Protein AF-A0AAW0FQT3-F1 (afdb_monomer_lite)

Foldseek 3Di:
DDDDPPVPPDDDDDDDDDDDDDDDPPDDPDDPPVRVVVVVCVVPVPDQLSQWDDDQWFKIKRDDPDDPLVLQQDVVPGHAADEFEDDLTQWHFPDPDRDHPALVRIDGHDDDPDDHCNLVVLLVCVVVRHAYEYEYEAQAATDHRVPCPPRRNNRVSSNVVVVLVVSVVVHPDRRDHIYMYTYHQDDDDDPPCPDRHDDPVSNVVSHDDDPPDPPPDPPPPPDD

Secondary structure (DSSP, 8-state):
----GGGG--S----------------PPPPPHHHHHHHHHHHS--SGGG-EEEETTTEEEE--SS--GGGGEETTTEEEEEEE-SBTTTEE-SSSSSS-SSTT--EE--STTSPP-HHHHHHHHHHTTEEEEEEEEETT----SS-TT-HHHHHHHHHHHHHHHHHHHH-SS---EEEEEEEPPPPSS--S--TTPPPHHHHHHHSPPP-S------------

InterPro domains:
  IPR013954 Polynucleotide kinase 3 phosphatase [PF08645] (80-211)
  IPR023214 HAD superfamily [G3DSA:3.40.50.1000] (60-218)
  IPR036412 HAD-like superfamily [SSF56784] (65-142)

Organism: NCBI:txid2478898

Sequence (224 aa):
MPRSIISLVKEGSRSLGSKVSKPGTKVSPSLDGKTVERINNQVKTENFKFRWRVHGTHIITNVPQVLDLSKYVDERMGIKIAAFDLDDTLVRTKSPMKFARDSNDWKWWSQSDAESKVPETLIRLNKEKYIIVIFTNQGAVVANNDEPKSKSYAKLCGRVENIIASLNGESEEKFEVLVFASPKRPGGKRKKPMGNVSSEEDHDFSRKPNVVAATKRPLEKINK

pLDDT: mean 76.92, std 21.44, range [34.12, 98.0]

Radius of gyration: 30.92 Å; chains: 1; bounding box: 103×94×64 Å

Structure (mmCIF, N/CA/C/O backbone):
data_AF-A0AAW0FQT3-F1
#
_entry.id   AF-A0AAW0FQT3-F1
#
loop_
_atom_site.group_PDB
_atom_site.id
_atom_site.type_symbol
_atom_site.label_atom_id
_atom_site.label_alt_id
_atom_site.label_comp_id
_atom_site.label_asym_id
_atom_site.label_entity_id
_atom_site.label_seq_id
_atom_site.pdbx_PDB_ins_code
_atom_site.Cartn_x
_atom_site.Cartn_y
_atom_site.Cartn_z
_atom_site.occupancy
_atom_site.B_iso_or_equiv
_atom_site.auth_seq_id
_atom_site.auth_comp_id
_atom_site.auth_asym_id
_atom_site.auth_atom_id
_atom_site.pdbx_PDB_model_num
ATOM 1 N N . MET A 1 1 ? 44.199 -73.530 36.305 1.00 43.88 1 MET A N 1
ATOM 2 C CA . MET A 1 1 ? 45.350 -73.957 35.473 1.00 43.88 1 MET A CA 1
ATOM 3 C C . MET A 1 1 ? 44.806 -74.236 34.076 1.00 43.88 1 MET A C 1
ATOM 5 O O . MET A 1 1 ? 43.812 -74.949 34.057 1.00 43.88 1 MET A O 1
ATOM 9 N N . PRO A 1 2 ? 45.341 -73.695 32.957 1.00 39.97 2 PRO A N 1
ATOM 10 C CA . PRO A 1 2 ? 46.743 -73.332 32.718 1.00 39.97 2 PRO A CA 1
ATOM 11 C C . PRO A 1 2 ? 47.017 -71.927 32.110 1.00 39.97 2 PRO A C 1
ATOM 13 O O . PRO A 1 2 ? 46.219 -71.370 31.372 1.00 39.97 2 PRO A O 1
ATOM 16 N N . ARG A 1 3 ? 48.211 -71.430 32.476 1.00 35.72 3 ARG A N 1
ATOM 17 C CA . ARG A 1 3 ? 49.221 -70.560 31.818 1.00 35.72 3 ARG A CA 1
ATOM 18 C C . ARG A 1 3 ? 48.796 -69.350 30.955 1.00 35.72 3 ARG A C 1
ATOM 20 O O . ARG A 1 3 ? 48.096 -69.469 29.961 1.00 35.72 3 ARG A O 1
ATOM 27 N N . SER A 1 4 ? 49.328 -68.185 31.350 1.00 39.75 4 SER A N 1
ATOM 28 C CA . SER A 1 4 ? 49.074 -66.853 30.795 1.00 39.75 4 SER A CA 1
ATOM 29 C C . SER A 1 4 ? 49.916 -66.515 29.557 1.00 39.75 4 SER A C 1
ATOM 31 O O . SER A 1 4 ? 50.991 -67.065 29.328 1.00 39.75 4 SER A O 1
ATOM 33 N N . ILE A 1 5 ? 49.425 -65.519 28.815 1.00 42.31 5 ILE A N 1
ATOM 34 C CA . ILE A 1 5 ? 49.912 -64.951 27.540 1.00 42.31 5 ILE A CA 1
ATOM 35 C C . ILE A 1 5 ? 51.310 -64.284 27.640 1.00 42.31 5 ILE A C 1
ATOM 37 O O . ILE A 1 5 ? 51.837 -63.752 26.667 1.00 42.31 5 ILE A O 1
ATOM 41 N N . ILE A 1 6 ? 51.972 -64.348 28.799 1.00 43.25 6 ILE A N 1
ATOM 42 C CA . ILE A 1 6 ? 53.287 -63.725 29.034 1.00 43.25 6 ILE A CA 1
ATOM 43 C C . ILE A 1 6 ? 54.433 -64.469 28.309 1.00 43.25 6 ILE A C 1
ATOM 45 O O . ILE A 1 6 ? 55.538 -63.944 28.2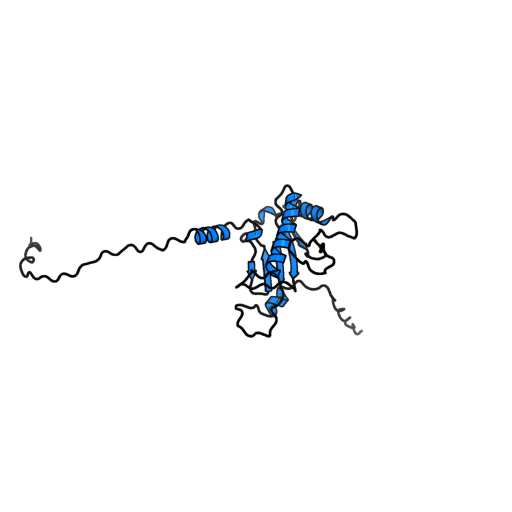03 1.00 43.25 6 ILE A O 1
ATOM 49 N N . SER A 1 7 ? 54.191 -65.643 27.714 1.00 42.84 7 SER A N 1
ATOM 50 C CA . SER A 1 7 ? 55.220 -66.404 26.986 1.00 42.84 7 SER A CA 1
ATOM 51 C C . SER A 1 7 ? 55.357 -66.083 25.488 1.00 42.84 7 SER A C 1
ATOM 53 O O . SER A 1 7 ? 56.019 -66.836 24.784 1.00 42.84 7 SER A O 1
ATOM 55 N N . LEU A 1 8 ? 54.764 -64.996 24.981 1.00 38.84 8 LEU A N 1
ATOM 56 C CA . LEU A 1 8 ? 54.840 -64.618 23.554 1.00 38.84 8 LEU A CA 1
ATOM 57 C C . LEU A 1 8 ? 55.520 -63.260 23.281 1.00 38.84 8 LEU A C 1
ATOM 59 O O . LEU A 1 8 ? 55.543 -62.812 22.142 1.00 38.84 8 LEU A O 1
ATOM 63 N N . VAL A 1 9 ? 56.110 -62.607 24.295 1.00 43.50 9 VAL A N 1
ATOM 64 C CA . VAL A 1 9 ? 56.698 -61.247 24.175 1.00 43.50 9 VAL A CA 1
ATOM 65 C C . VAL A 1 9 ? 58.236 -61.244 24.225 1.00 43.50 9 VAL A C 1
ATOM 67 O O . VAL A 1 9 ? 58.866 -60.300 24.691 1.00 43.50 9 VAL A O 1
ATOM 70 N N . LYS A 1 10 ? 58.897 -62.285 23.720 1.00 44.06 10 LYS A N 1
ATOM 71 C CA . LYS A 1 10 ? 60.350 -62.238 23.498 1.00 44.06 10 LYS A CA 1
ATOM 72 C C . LYS A 1 10 ? 60.714 -62.927 22.198 1.00 44.06 10 LYS A C 1
ATOM 74 O O . LYS A 1 10 ? 61.097 -64.082 22.212 1.00 44.06 10 LYS A O 1
ATOM 79 N N . GLU A 1 11 ? 60.609 -62.183 21.104 1.00 37.62 11 GLU A N 1
ATOM 80 C CA . GLU A 1 11 ? 61.547 -62.238 19.981 1.00 37.62 11 GLU A CA 1
ATOM 81 C C . GLU A 1 11 ? 61.206 -61.135 18.973 1.00 37.62 11 GLU A C 1
ATOM 83 O O . GLU A 1 11 ? 60.049 -60.922 18.627 1.00 37.62 11 GLU A O 1
ATOM 88 N N . GLY A 1 12 ? 62.231 -60.423 18.506 1.00 34.12 12 GLY A N 1
ATOM 89 C CA . GLY A 1 12 ? 62.148 -59.661 17.261 1.00 34.12 12 GLY A CA 1
ATOM 90 C C . GLY A 1 12 ? 61.882 -58.168 17.399 1.00 34.12 12 GLY A C 1
ATOM 91 O O . GLY A 1 12 ? 60.858 -57.652 16.965 1.00 34.12 12 GLY A O 1
ATOM 92 N N . SER A 1 13 ? 62.872 -57.442 17.909 1.00 40.25 13 SER A N 1
ATOM 93 C CA . SER A 1 13 ? 63.117 -56.061 17.506 1.00 40.25 13 SER A CA 1
ATOM 94 C C . SER A 1 13 ? 63.112 -55.923 15.977 1.00 40.25 13 SER A C 1
ATOM 96 O O . SER A 1 13 ? 63.803 -56.673 15.289 1.00 40.25 13 SER A O 1
ATOM 98 N N . ARG A 1 14 ? 62.394 -54.922 15.452 1.00 35.62 14 ARG A N 1
ATOM 99 C CA . ARG A 1 14 ? 62.878 -54.014 14.394 1.00 35.62 14 ARG A CA 1
ATOM 100 C C . ARG A 1 14 ? 61.871 -52.899 14.109 1.00 35.62 14 ARG A C 1
ATOM 102 O O . ARG A 1 14 ? 60.684 -53.106 13.902 1.00 35.62 14 ARG A O 1
ATOM 109 N N . SER A 1 15 ? 62.418 -51.696 14.145 1.00 38.66 15 SER A N 1
ATOM 110 C CA . SER A 1 15 ? 61.809 -50.393 13.935 1.00 38.66 15 SER A CA 1
ATOM 111 C C . SER A 1 15 ? 61.303 -50.176 12.511 1.00 38.66 15 SER A C 1
ATOM 113 O O . SER A 1 15 ? 62.082 -50.334 11.576 1.00 38.66 15 SER A O 1
ATOM 115 N N . LEU A 1 16 ? 60.089 -49.644 12.370 1.00 34.94 16 LEU A N 1
ATOM 116 C CA . LEU A 1 16 ? 59.687 -48.780 11.256 1.00 34.94 16 LEU A CA 1
ATOM 117 C C . LEU A 1 16 ? 58.713 -47.736 11.817 1.00 34.94 16 LEU A C 1
ATOM 119 O O . LEU A 1 16 ? 57.562 -48.026 12.131 1.00 34.94 16 LEU A O 1
ATOM 123 N N . GLY A 1 17 ? 59.218 -46.523 12.038 1.00 37.44 17 GLY A N 1
ATOM 124 C CA . GLY A 1 17 ? 58.426 -45.410 12.541 1.00 37.44 17 GLY A CA 1
ATOM 125 C C . GLY A 1 17 ? 57.520 -44.844 11.452 1.00 37.44 17 GLY A C 1
ATOM 126 O O . GLY A 1 17 ? 58.001 -44.214 10.516 1.00 37.44 17 GLY A O 1
ATOM 127 N N . SER A 1 18 ? 56.208 -44.983 11.621 1.00 37.00 18 SER A N 1
ATOM 128 C CA . SER A 1 18 ? 55.214 -44.136 10.959 1.00 37.00 18 SER A CA 1
ATOM 129 C C . SER A 1 18 ? 54.449 -43.361 12.029 1.00 37.00 18 SER A C 1
ATOM 131 O O . SER A 1 18 ? 53.713 -43.937 12.830 1.00 37.00 18 SER A O 1
ATOM 133 N N . LYS A 1 19 ? 54.669 -42.043 12.071 1.00 37.50 19 LYS A N 1
ATOM 134 C CA . LYS A 1 19 ? 54.001 -41.096 12.972 1.00 37.50 19 LYS A CA 1
ATOM 135 C C . LYS A 1 19 ? 52.477 -41.198 12.815 1.00 37.50 19 LYS A C 1
ATOM 137 O O . LYS A 1 19 ? 51.931 -40.771 11.803 1.00 37.50 19 LYS A O 1
ATOM 142 N N . VAL A 1 20 ? 51.794 -41.709 13.837 1.00 38.00 20 VAL A N 1
ATOM 143 C CA . VAL A 1 20 ? 50.337 -41.588 13.983 1.00 38.00 20 VAL A CA 1
ATOM 144 C C . VAL A 1 20 ? 50.027 -40.134 14.351 1.00 38.00 20 VAL A C 1
ATOM 146 O O . VAL A 1 20 ? 50.426 -39.656 15.413 1.00 38.00 20 VAL A O 1
ATOM 149 N N . SER A 1 21 ? 49.359 -39.408 13.454 1.00 39.31 21 SER A N 1
ATOM 150 C CA . SER A 1 21 ? 48.839 -38.064 13.724 1.00 39.31 21 SER A CA 1
ATOM 151 C C . SER A 1 21 ? 47.452 -38.170 14.367 1.00 39.31 21 SER A C 1
ATOM 153 O O . SER A 1 21 ? 46.607 -38.950 13.933 1.00 39.31 21 SER A O 1
ATOM 155 N N . LYS A 1 22 ? 47.229 -37.415 15.449 1.00 43.97 22 LYS A N 1
ATOM 156 C CA . LYS A 1 22 ? 45.931 -37.328 16.138 1.00 43.97 22 LYS A CA 1
ATOM 157 C C . LYS A 1 22 ? 44.879 -36.728 15.184 1.00 43.97 22 LYS A C 1
ATOM 159 O O . LYS A 1 22 ? 45.224 -35.789 14.465 1.00 43.97 22 LYS A O 1
ATOM 164 N N . PRO A 1 23 ? 43.614 -37.188 15.186 1.00 37.38 23 PRO A N 1
ATOM 165 C CA . PRO A 1 23 ? 42.566 -36.556 14.394 1.00 37.38 23 PRO A CA 1
ATOM 166 C C . PRO A 1 23 ? 42.325 -35.132 14.910 1.00 37.38 23 PRO A C 1
ATOM 168 O O . PRO A 1 23 ? 41.930 -34.926 16.056 1.00 37.38 23 PRO A O 1
ATOM 171 N N . GLY A 1 24 ? 42.620 -34.142 14.066 1.00 36.16 24 GLY A N 1
ATOM 172 C CA . GLY A 1 24 ? 42.357 -32.738 14.354 1.00 36.16 24 GLY A CA 1
ATOM 173 C C . GLY A 1 24 ? 40.857 -32.461 14.344 1.00 36.16 24 GLY A C 1
ATOM 174 O O . GLY A 1 24 ? 40.171 -32.763 13.367 1.00 36.16 24 GLY A O 1
ATOM 175 N N . THR A 1 25 ? 40.354 -31.865 15.423 1.00 38.44 25 THR A N 1
ATOM 176 C CA . THR A 1 25 ? 39.009 -31.294 15.498 1.00 38.44 25 THR A CA 1
ATOM 177 C C . THR A 1 25 ? 38.860 -30.255 14.389 1.00 38.44 25 THR A C 1
ATOM 179 O O . THR A 1 25 ? 39.400 -29.153 14.485 1.00 38.44 25 THR A O 1
ATOM 182 N N . LYS A 1 26 ? 38.150 -30.596 13.308 1.00 39.94 26 LYS A N 1
ATOM 183 C CA . LYS A 1 26 ? 37.710 -29.607 12.322 1.00 39.94 26 LYS A CA 1
ATOM 184 C C . LYS A 1 26 ? 36.637 -28.754 12.990 1.00 39.94 26 LYS A C 1
ATOM 186 O O . LYS A 1 26 ? 35.469 -29.126 13.006 1.00 39.94 26 LYS A O 1
ATOM 191 N N . VAL A 1 27 ? 37.057 -27.642 13.586 1.00 41.62 27 VAL A N 1
ATOM 192 C CA . VAL A 1 27 ? 36.158 -26.561 13.990 1.00 41.62 27 VAL A CA 1
ATOM 193 C C . VAL A 1 27 ? 35.442 -26.117 12.717 1.00 41.62 27 VAL A C 1
ATOM 195 O O . VAL A 1 27 ? 36.085 -25.698 11.752 1.00 41.62 27 VAL A O 1
ATOM 198 N N . SER A 1 28 ? 34.125 -26.307 12.670 1.00 47.88 28 SER A N 1
ATOM 199 C CA . SER A 1 28 ? 33.279 -25.747 11.621 1.00 47.88 28 SER A CA 1
ATOM 200 C C . SER A 1 28 ? 33.555 -24.243 11.519 1.00 47.88 28 SER A C 1
ATOM 202 O O . SER A 1 28 ? 33.741 -23.603 12.556 1.00 47.88 28 SER A O 1
ATOM 204 N N . PRO A 1 29 ? 33.609 -23.646 10.313 1.00 46.06 29 PRO A N 1
ATOM 205 C CA . PRO A 1 29 ? 33.777 -22.205 10.203 1.00 46.06 29 PRO A CA 1
ATOM 206 C C . PRO A 1 29 ? 32.648 -21.540 10.988 1.00 46.06 29 PRO A C 1
ATOM 208 O O . PRO A 1 29 ? 31.473 -21.758 10.683 1.00 46.06 29 PRO A O 1
ATOM 211 N N . SER A 1 30 ? 32.990 -20.781 12.031 1.00 55.44 30 SER A N 1
ATOM 212 C CA . SER A 1 30 ? 32.006 -19.969 12.734 1.00 55.44 30 SER A CA 1
ATOM 213 C C . SER A 1 30 ? 31.394 -19.031 11.703 1.00 55.44 30 SER A C 1
ATOM 215 O O . SER A 1 30 ? 32.131 -18.287 11.050 1.00 55.44 30 SER A O 1
ATOM 217 N N . LEU A 1 31 ? 30.073 -19.096 11.532 1.00 58.56 31 LEU A N 1
ATOM 218 C CA . LEU A 1 31 ? 29.345 -18.164 10.679 1.00 58.56 31 LEU A CA 1
ATOM 219 C C . LEU A 1 31 ? 29.760 -16.742 11.070 1.00 58.56 31 LEU A C 1
ATOM 221 O O . LEU A 1 31 ? 29.751 -16.391 12.251 1.00 58.56 31 LEU A O 1
ATOM 225 N N . ASP A 1 32 ? 30.189 -15.949 10.091 1.00 77.06 32 ASP A N 1
ATOM 226 C CA . ASP A 1 32 ? 30.638 -14.586 10.337 1.00 77.06 32 ASP A CA 1
ATOM 227 C C . ASP A 1 32 ? 29.494 -13.763 10.936 1.00 77.06 32 ASP A C 1
ATOM 2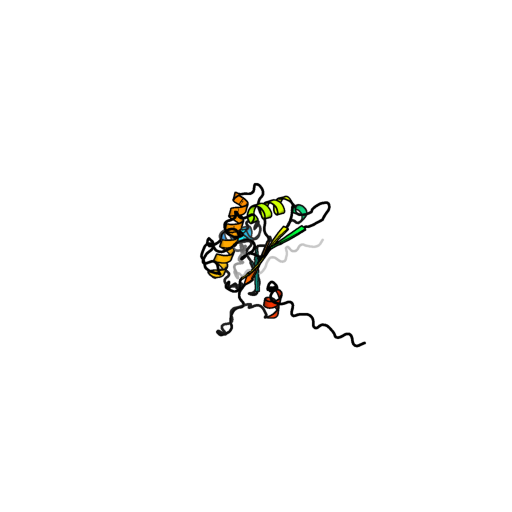29 O O . ASP A 1 32 ? 28.319 -13.965 10.615 1.00 77.06 32 ASP A O 1
ATOM 233 N N . GLY A 1 33 ? 29.831 -12.813 11.813 1.00 63.88 33 GLY A N 1
ATOM 234 C CA . GLY A 1 33 ? 28.839 -12.021 12.547 1.00 63.88 33 GLY A CA 1
ATOM 235 C C . GLY A 1 33 ? 27.806 -11.351 11.638 1.00 63.88 33 GLY A C 1
ATOM 236 O O . GLY A 1 33 ? 26.643 -11.265 12.009 1.00 63.88 33 GLY A O 1
ATOM 237 N N . LYS A 1 34 ? 28.186 -10.992 10.403 1.00 60.72 34 LYS A N 1
ATOM 238 C CA . LYS A 1 34 ? 27.274 -10.430 9.394 1.00 60.72 34 LYS A CA 1
ATOM 239 C C . LYS A 1 34 ? 26.280 -11.456 8.847 1.00 60.72 34 LYS A C 1
ATOM 241 O O . LYS A 1 34 ? 25.143 -11.093 8.557 1.00 60.72 34 LYS A O 1
ATOM 246 N N . THR A 1 35 ? 26.671 -12.719 8.692 1.00 63.38 35 THR A N 1
ATOM 247 C CA . THR A 1 35 ? 25.759 -13.798 8.280 1.00 63.38 35 THR A CA 1
ATOM 248 C C . THR A 1 35 ? 24.829 -14.186 9.418 1.00 63.38 35 THR A C 1
ATOM 250 O O . THR A 1 35 ? 23.631 -14.317 9.189 1.00 63.38 35 THR A O 1
ATOM 253 N N . VAL A 1 36 ? 25.332 -14.267 10.653 1.00 62.84 36 VAL A N 1
ATOM 254 C CA . VAL A 1 36 ? 24.495 -14.501 11.843 1.00 62.84 36 VAL A CA 1
ATOM 255 C C . VAL A 1 36 ? 23.500 -13.356 12.047 1.00 62.84 36 VAL A C 1
ATOM 257 O O . VAL A 1 36 ? 22.328 -13.601 12.312 1.00 62.84 36 VAL A O 1
ATOM 260 N N . GLU A 1 37 ? 23.921 -12.108 11.853 1.00 60.72 37 GLU A N 1
ATOM 261 C CA . GLU A 1 37 ? 23.057 -10.927 11.922 1.00 60.72 37 GLU A CA 1
ATOM 262 C C . GLU A 1 37 ? 22.006 -10.912 10.800 1.00 60.72 37 GLU A C 1
ATOM 264 O O . GLU A 1 37 ? 20.835 -10.640 11.056 1.00 60.72 37 GLU A O 1
ATOM 269 N N . ARG A 1 38 ? 22.376 -11.282 9.566 1.00 61.03 38 ARG A N 1
ATOM 270 C CA . ARG A 1 38 ? 21.421 -11.452 8.454 1.00 61.03 38 ARG A CA 1
ATOM 271 C C . ARG A 1 38 ? 20.394 -12.545 8.732 1.00 61.03 38 ARG A C 1
ATOM 273 O O . ARG A 1 38 ? 19.211 -12.313 8.501 1.00 61.03 38 ARG A O 1
ATOM 280 N N . ILE A 1 39 ? 20.832 -13.697 9.237 1.00 60.38 39 ILE A N 1
ATOM 281 C CA . ILE A 1 39 ? 19.954 -14.817 9.594 1.00 60.38 39 ILE A CA 1
ATOM 282 C C . ILE A 1 39 ? 19.032 -14.405 10.747 1.00 60.38 39 ILE A C 1
ATOM 284 O O . ILE A 1 39 ? 17.821 -14.572 10.653 1.00 60.38 39 ILE A O 1
ATOM 288 N N . ASN A 1 40 ? 19.556 -13.766 11.794 1.00 57.56 40 ASN A N 1
ATOM 289 C CA . ASN A 1 40 ? 18.743 -13.275 12.908 1.00 57.56 40 ASN A CA 1
ATOM 290 C C . ASN A 1 40 ? 17.725 -12.210 12.470 1.00 57.56 40 ASN A C 1
ATOM 292 O O . ASN A 1 40 ? 16.583 -12.234 12.926 1.00 57.56 40 ASN A O 1
ATOM 296 N N . ASN A 1 41 ? 18.093 -11.319 11.546 1.00 55.41 41 ASN A N 1
ATOM 297 C CA . ASN A 1 41 ? 17.168 -10.343 10.965 1.00 55.41 41 ASN A CA 1
ATOM 298 C C . ASN A 1 41 ? 16.114 -10.999 10.053 1.00 55.41 41 ASN A C 1
ATOM 300 O O . ASN A 1 41 ? 14.982 -10.519 9.991 1.00 55.41 41 ASN A O 1
ATOM 304 N N . GLN A 1 42 ? 16.444 -12.110 9.385 1.00 52.25 42 GLN A N 1
ATOM 305 C CA . GLN A 1 42 ? 15.483 -12.936 8.640 1.00 52.25 42 GLN A CA 1
ATOM 306 C C . GLN A 1 42 ? 14.526 -13.723 9.547 1.00 52.25 42 GLN A C 1
ATOM 308 O O . GLN A 1 42 ? 13.406 -13.990 9.130 1.00 52.25 42 GLN A O 1
ATOM 313 N N . VAL A 1 43 ? 14.947 -14.083 10.763 1.00 53.62 43 VAL A N 1
ATOM 314 C CA . VAL A 1 43 ? 14.142 -14.854 11.730 1.00 53.62 43 VAL A CA 1
ATOM 315 C C . VAL A 1 43 ? 13.248 -13.950 12.595 1.00 53.62 43 VAL A C 1
ATOM 317 O O . VAL A 1 43 ? 12.204 -14.387 13.064 1.00 53.62 43 VAL A O 1
ATOM 320 N N . LYS A 1 44 ? 13.613 -12.675 12.790 1.00 52.56 44 LYS A N 1
ATOM 321 C CA . LYS A 1 44 ? 12.878 -11.704 13.632 1.00 52.56 44 LYS A CA 1
ATOM 322 C C . LYS A 1 44 ? 12.151 -10.612 12.843 1.00 52.56 44 LYS A C 1
ATOM 324 O O . LYS A 1 44 ? 12.041 -9.480 13.316 1.00 52.56 44 LYS A O 1
ATOM 329 N N . THR A 1 45 ? 11.730 -10.870 11.608 1.00 54.78 45 THR A N 1
ATOM 330 C CA . THR A 1 45 ? 11.324 -9.793 10.691 1.00 54.78 45 THR A CA 1
ATOM 331 C C . THR A 1 45 ? 9.907 -9.248 10.945 1.00 54.78 45 THR A C 1
ATOM 333 O O . THR A 1 45 ? 9.078 -9.196 10.047 1.00 54.78 45 THR A O 1
ATOM 336 N N . GLU A 1 46 ? 9.635 -8.776 12.163 1.00 64.94 46 GLU A N 1
ATOM 337 C CA . GLU A 1 46 ? 8.443 -7.982 12.516 1.00 64.94 46 GLU A CA 1
ATOM 338 C C . GLU A 1 46 ? 8.504 -6.551 11.956 1.00 64.94 46 GLU A C 1
ATOM 340 O O . GLU A 1 46 ? 7.502 -5.832 11.872 1.00 64.94 46 GLU A O 1
ATOM 345 N N . ASN A 1 47 ? 9.705 -6.102 11.585 1.00 83.25 47 ASN A N 1
ATOM 346 C CA . ASN A 1 47 ? 9.910 -4.773 11.035 1.00 83.25 47 ASN A CA 1
ATOM 347 C C . ASN A 1 47 ? 9.479 -4.739 9.565 1.00 83.25 47 ASN A C 1
ATOM 349 O O . ASN A 1 47 ? 10.112 -5.360 8.707 1.00 83.25 47 ASN A O 1
ATOM 353 N N . PHE A 1 48 ? 8.434 -3.952 9.297 1.00 88.88 48 PHE A N 1
ATOM 354 C CA . PHE A 1 48 ? 7.799 -3.771 7.992 1.00 88.88 48 PHE A CA 1
ATOM 355 C C . PHE A 1 48 ? 8.803 -3.632 6.838 1.00 88.88 48 PHE A C 1
ATOM 357 O O . PHE A 1 48 ? 8.657 -4.292 5.811 1.00 88.88 48 PHE A O 1
ATOM 364 N N . LYS A 1 49 ? 9.867 -2.845 7.025 1.00 88.88 49 LYS A N 1
ATOM 365 C CA . LYS A 1 49 ? 10.874 -2.543 5.996 1.00 88.88 49 LYS A CA 1
ATOM 366 C C . LYS A 1 49 ? 11.670 -3.761 5.516 1.00 88.88 49 LYS A C 1
ATOM 368 O O . LYS A 1 49 ? 12.142 -3.794 4.384 1.00 88.88 49 LYS A O 1
ATOM 373 N N . PHE A 1 50 ? 11.831 -4.779 6.355 1.00 87.69 50 PHE A N 1
ATOM 374 C CA . PHE A 1 50 ? 12.651 -5.955 6.038 1.00 87.69 50 PHE A CA 1
ATOM 375 C C . PHE A 1 50 ? 11.817 -7.161 5.559 1.00 87.69 50 PHE A C 1
ATOM 377 O O . PHE A 1 50 ? 12.367 -8.208 5.205 1.00 87.69 50 PHE A O 1
ATOM 384 N N . ARG A 1 51 ? 10.484 -7.020 5.501 1.00 90.81 51 ARG A N 1
ATOM 385 C CA . ARG A 1 51 ? 9.547 -8.082 5.086 1.00 90.81 51 ARG A CA 1
ATOM 386 C C . ARG A 1 51 ? 9.330 -8.176 3.580 1.00 90.81 51 ARG A C 1
ATOM 388 O O . ARG A 1 51 ? 8.675 -9.111 3.129 1.00 90.81 51 ARG A O 1
ATOM 395 N N . TRP A 1 52 ? 9.858 -7.237 2.795 1.00 93.12 52 TRP A N 1
ATOM 396 C CA . TRP A 1 52 ? 9.690 -7.282 1.348 1.00 93.12 52 TRP A CA 1
ATOM 397 C C . TRP A 1 52 ? 10.295 -8.560 0.756 1.00 93.12 52 TRP A C 1
ATOM 399 O O . TRP A 1 52 ? 11.398 -8.981 1.120 1.00 93.12 52 TRP A O 1
ATOM 409 N N . ARG A 1 53 ? 9.549 -9.181 -0.154 1.00 91.75 53 ARG A N 1
ATOM 410 C CA . ARG A 1 53 ? 9.952 -10.356 -0.928 1.00 91.75 53 ARG A CA 1
ATOM 411 C C . ARG A 1 53 ? 9.517 -10.171 -2.374 1.00 91.75 53 ARG A C 1
ATOM 413 O O . ARG A 1 53 ? 8.481 -9.567 -2.644 1.00 91.75 53 ARG A O 1
ATOM 420 N N . VAL A 1 54 ? 10.308 -10.718 -3.283 1.00 91.38 54 VAL A N 1
ATOM 421 C CA . VAL A 1 54 ? 9.954 -10.878 -4.692 1.00 91.38 54 VAL A CA 1
ATOM 422 C C . VAL A 1 54 ? 9.768 -12.369 -4.922 1.00 91.38 54 VAL A C 1
ATOM 424 O O . VAL A 1 54 ? 10.587 -13.155 -4.446 1.00 91.38 54 VAL A O 1
ATOM 427 N N . HIS A 1 55 ? 8.698 -12.751 -5.615 1.00 90.38 55 HIS A N 1
ATOM 428 C CA . HIS A 1 55 ? 8.480 -14.132 -6.030 1.00 90.38 55 HIS A CA 1
ATOM 429 C C . HIS A 1 55 ? 8.520 -14.189 -7.555 1.00 90.38 55 HIS A C 1
ATOM 431 O O . HIS A 1 55 ? 7.618 -13.722 -8.255 1.00 90.38 55 HIS A O 1
ATOM 437 N N . GLY A 1 56 ? 9.638 -14.699 -8.068 1.00 89.25 56 GLY A N 1
ATOM 438 C CA . GLY A 1 56 ? 9.899 -14.771 -9.501 1.00 89.25 56 GLY A CA 1
ATOM 439 C C . GLY A 1 56 ? 10.030 -13.376 -10.103 1.00 89.25 56 GLY A C 1
ATOM 440 O O . GLY A 1 56 ? 10.891 -12.587 -9.709 1.00 89.25 56 GLY A O 1
ATOM 441 N N . THR A 1 57 ? 9.165 -13.072 -11.065 1.00 89.81 57 THR A N 1
ATOM 442 C CA . THR A 1 57 ? 9.031 -11.732 -11.653 1.00 89.81 57 THR A CA 1
ATOM 443 C C . THR A 1 57 ? 7.593 -11.222 -11.654 1.00 89.81 57 THR A C 1
ATOM 445 O O . THR A 1 57 ? 7.354 -10.155 -12.207 1.00 89.81 57 THR A O 1
ATOM 448 N N . HIS A 1 58 ? 6.643 -11.952 -11.059 1.00 90.69 58 HIS A N 1
ATOM 449 C CA . HIS A 1 58 ? 5.202 -11.697 -11.186 1.00 90.69 58 HIS A CA 1
ATOM 450 C C . HIS A 1 58 ? 4.555 -11.113 -9.926 1.00 90.69 58 HIS A C 1
ATOM 452 O O . HIS A 1 58 ? 3.437 -10.607 -10.011 1.00 90.69 58 HIS A O 1
ATOM 458 N N . ILE A 1 59 ? 5.217 -11.151 -8.762 1.00 93.69 59 ILE A N 1
ATOM 459 C CA . ILE A 1 59 ? 4.642 -10.605 -7.526 1.00 93.69 59 ILE A CA 1
ATOM 460 C C . ILE A 1 59 ? 5.707 -10.118 -6.536 1.00 93.69 59 ILE A C 1
ATOM 462 O O . ILE A 1 59 ? 6.768 -10.718 -6.353 1.00 93.69 59 ILE A O 1
ATOM 466 N N . ILE A 1 60 ? 5.403 -8.997 -5.890 1.00 95.06 60 ILE A N 1
ATOM 467 C CA . ILE A 1 60 ? 6.135 -8.417 -4.766 1.00 95.06 60 ILE A CA 1
ATOM 468 C C . ILE A 1 60 ? 5.205 -8.459 -3.556 1.00 95.06 60 ILE A C 1
ATOM 470 O O . ILE A 1 60 ? 4.047 -8.053 -3.661 1.00 95.06 60 ILE A O 1
ATOM 474 N N . THR A 1 61 ? 5.704 -8.897 -2.404 1.00 95.81 61 THR A N 1
ATOM 475 C CA . THR A 1 61 ? 4.906 -8.973 -1.175 1.00 95.81 61 THR A CA 1
ATOM 476 C C . THR A 1 61 ? 5.584 -8.295 0.005 1.00 95.81 61 THR A C 1
ATOM 478 O O . THR A 1 61 ? 6.800 -8.402 0.160 1.00 95.81 61 THR A O 1
ATOM 481 N N . ASN A 1 62 ? 4.793 -7.684 0.885 1.00 95.81 62 ASN A N 1
ATOM 482 C CA . ASN A 1 62 ? 5.179 -7.347 2.255 1.00 95.81 62 ASN A CA 1
ATOM 483 C C . ASN A 1 62 ? 4.178 -8.012 3.203 1.00 95.81 62 ASN A C 1
ATOM 485 O O . ASN A 1 62 ? 3.104 -7.473 3.466 1.00 95.81 62 ASN A O 1
ATOM 489 N N . VAL A 1 63 ? 4.507 -9.224 3.643 1.00 93.00 63 VAL A N 1
ATOM 490 C CA . VAL A 1 63 ? 3.661 -10.078 4.487 1.00 93.00 63 VAL A CA 1
ATOM 491 C C . VAL A 1 63 ? 4.573 -10.683 5.558 1.00 93.00 63 VAL A C 1
ATOM 493 O O . VAL A 1 63 ? 5.709 -11.044 5.231 1.00 93.00 63 VAL A O 1
ATOM 496 N N . PRO A 1 64 ? 4.154 -10.745 6.835 1.00 89.44 64 PRO A N 1
ATOM 497 C CA . PRO A 1 64 ? 4.958 -11.396 7.861 1.00 89.44 64 PRO A CA 1
ATOM 498 C C . PRO A 1 64 ? 5.089 -12.891 7.566 1.00 89.44 64 PRO A C 1
ATOM 500 O O . PRO A 1 64 ? 4.201 -13.500 6.976 1.00 89.44 64 PRO A O 1
ATOM 503 N N . GLN A 1 65 ? 6.207 -13.491 7.980 1.00 83.69 65 GLN A N 1
ATOM 504 C CA . GLN A 1 65 ? 6.427 -14.928 7.795 1.00 83.69 65 GLN A CA 1
ATOM 505 C C . GLN A 1 65 ? 5.381 -15.761 8.548 1.00 83.69 65 GLN A C 1
ATOM 507 O O . GLN A 1 65 ? 4.964 -16.810 8.067 1.00 83.69 65 GLN A O 1
ATOM 512 N N . VAL A 1 66 ? 4.953 -15.268 9.710 1.00 83.19 66 VAL A N 1
ATOM 513 C CA . VAL A 1 66 ? 3.852 -15.817 10.496 1.00 83.19 66 VAL A CA 1
ATOM 514 C C . VAL A 1 66 ? 2.886 -14.674 10.775 1.00 83.19 66 VAL A C 1
ATOM 516 O O . VAL A 1 66 ? 3.274 -13.667 11.362 1.00 83.19 66 VAL A O 1
ATOM 519 N N . LEU A 1 67 ? 1.640 -14.813 10.327 1.00 84.81 67 LEU A N 1
ATOM 520 C CA . LEU A 1 67 ? 0.576 -13.870 10.652 1.00 84.81 67 LEU A CA 1
ATOM 521 C C . LEU A 1 67 ? -0.202 -14.409 11.852 1.00 84.81 67 LEU A C 1
ATOM 523 O O . LEU A 1 67 ? -0.872 -15.435 11.748 1.00 84.81 67 LEU A O 1
ATOM 527 N N . ASP A 1 68 ? -0.111 -13.716 12.982 1.00 87.31 68 ASP A N 1
ATOM 528 C CA . ASP A 1 68 ? -0.907 -14.037 14.163 1.00 87.31 68 ASP A CA 1
ATOM 529 C C . ASP A 1 68 ? -2.357 -13.576 13.962 1.00 87.31 68 ASP A C 1
ATOM 531 O O . ASP A 1 68 ? -2.712 -12.423 14.214 1.00 87.31 68 ASP A O 1
ATOM 535 N N . LEU A 1 69 ? -3.191 -14.494 13.472 1.00 88.25 69 LEU A N 1
ATOM 536 C CA . LEU A 1 69 ? -4.601 -14.233 13.193 1.00 88.25 69 LEU A CA 1
ATOM 537 C C . LEU A 1 69 ? -5.421 -13.970 14.457 1.00 88.25 69 LEU A C 1
ATOM 539 O O . LEU A 1 69 ? -6.462 -13.329 14.350 1.00 88.25 69 LEU A O 1
ATOM 543 N N . SER A 1 70 ? -4.960 -14.403 15.638 1.00 88.31 70 SER A N 1
ATOM 544 C CA . SER A 1 70 ? -5.701 -14.217 16.892 1.00 88.31 70 SER A CA 1
ATOM 545 C C . SER A 1 70 ? -5.946 -12.738 17.215 1.00 88.31 70 SER A C 1
ATOM 547 O O . SER A 1 70 ? -6.978 -12.394 17.782 1.00 88.31 70 SER A O 1
ATOM 549 N N . LYS A 1 71 ? -5.061 -11.846 16.746 1.00 86.19 71 LYS A N 1
ATOM 550 C CA . LYS A 1 71 ? -5.184 -10.382 16.863 1.00 86.19 71 LYS A CA 1
ATOM 551 C C . LYS A 1 71 ? -6.347 -9.787 16.064 1.00 86.19 71 LYS A C 1
ATOM 553 O O . LYS A 1 71 ? -6.751 -8.659 16.340 1.00 86.19 71 LYS A O 1
ATOM 558 N N . TYR A 1 72 ? -6.840 -10.514 15.063 1.00 88.31 72 TYR A N 1
ATOM 559 C CA . TYR A 1 72 ? -7.828 -10.047 14.086 1.00 88.31 72 TYR A CA 1
ATOM 560 C C . TYR A 1 72 ? -9.170 -10.778 14.185 1.00 88.31 72 TYR A C 1
ATOM 562 O O . TYR A 1 72 ? -10.075 -10.509 13.395 1.00 88.31 72 TYR A O 1
ATOM 570 N N . VAL A 1 73 ? -9.305 -11.730 15.112 1.00 90.62 73 VAL A N 1
ATOM 571 C CA . VAL A 1 73 ? -10.565 -12.449 15.305 1.00 90.62 73 VAL A CA 1
ATOM 572 C C . VAL A 1 73 ? -11.559 -11.520 15.988 1.00 90.62 73 VAL A C 1
ATOM 574 O O . VAL A 1 73 ? -11.386 -11.133 17.141 1.00 90.62 73 VAL A O 1
ATOM 577 N N . ASP A 1 74 ? -12.624 -11.187 15.269 1.00 87.81 74 ASP A N 1
ATOM 578 C CA . ASP A 1 74 ? -13.837 -10.638 15.852 1.00 87.81 74 ASP A CA 1
ATOM 579 C C . ASP A 1 74 ? -14.674 -11.801 16.400 1.00 87.81 74 ASP A C 1
ATOM 581 O O . ASP A 1 74 ? -15.001 -12.734 15.667 1.00 87.81 74 ASP A O 1
ATOM 585 N N . GLU A 1 75 ? -15.024 -11.764 17.684 1.00 83.81 75 GLU A N 1
ATOM 586 C CA . GLU A 1 75 ? -15.758 -12.852 18.351 1.00 83.81 75 GLU A CA 1
ATOM 587 C C . GLU A 1 75 ? -17.108 -13.171 17.692 1.00 83.81 75 GLU A C 1
ATOM 589 O O . GLU A 1 75 ? -17.608 -14.289 17.812 1.00 83.81 75 GLU A O 1
ATOM 594 N N . ARG A 1 76 ? -17.714 -12.197 17.000 1.00 84.06 76 ARG A N 1
ATOM 595 C CA . ARG A 1 76 ? -19.038 -12.340 16.380 1.00 84.06 76 ARG A CA 1
ATOM 596 C C . ARG A 1 76 ? -18.955 -12.604 14.884 1.00 84.06 76 ARG A C 1
ATOM 598 O O . ARG A 1 76 ? -19.786 -13.334 14.354 1.00 84.06 76 ARG A O 1
ATOM 605 N N . MET A 1 77 ? -17.991 -11.985 14.207 1.00 85.31 77 MET A N 1
ATOM 606 C CA . MET A 1 77 ? -17.905 -11.967 12.740 1.00 85.31 77 MET A CA 1
ATOM 607 C C . MET A 1 77 ? -16.731 -12.784 12.184 1.00 85.31 77 MET A C 1
ATOM 609 O O . MET A 1 77 ? -16.627 -12.955 10.971 1.00 85.31 77 MET A O 1
ATOM 613 N N . GLY A 1 78 ? -15.843 -13.292 13.042 1.00 91.69 78 GLY A N 1
ATOM 614 C CA . GLY A 1 78 ? -14.618 -13.973 12.636 1.00 91.69 78 GLY A CA 1
ATOM 615 C C . GLY A 1 78 ? -13.567 -13.010 12.077 1.00 91.69 78 GLY A C 1
ATOM 616 O O . GLY A 1 78 ? -13.456 -11.859 12.493 1.00 91.69 78 GLY A O 1
ATOM 617 N N . ILE A 1 79 ? -12.749 -13.485 11.138 1.00 94.06 79 ILE A N 1
ATOM 618 C CA . ILE A 1 79 ? -11.684 -12.674 10.534 1.00 94.06 79 ILE A CA 1
ATOM 619 C C . ILE A 1 79 ? -12.277 -11.768 9.455 1.00 94.06 79 ILE A C 1
ATOM 621 O O . ILE A 1 79 ? -12.889 -12.243 8.498 1.00 94.06 79 ILE A O 1
ATOM 625 N N . LYS A 1 80 ? -12.027 -10.463 9.575 1.00 95.12 80 LYS A N 1
ATOM 626 C CA . LYS A 1 80 ? -12.468 -9.453 8.606 1.00 95.12 80 LYS A CA 1
ATOM 627 C C . LYS A 1 80 ? -11.278 -8.926 7.809 1.00 95.12 80 LYS A C 1
ATOM 629 O O . LYS A 1 80 ? -10.220 -8.654 8.373 1.00 95.12 80 LYS A O 1
ATOM 634 N N . ILE A 1 81 ? -11.454 -8.749 6.501 1.00 95.94 81 ILE A N 1
ATOM 635 C CA . ILE A 1 81 ? -10.411 -8.249 5.594 1.00 95.94 81 ILE A CA 1
ATOM 636 C C . ILE A 1 81 ? -10.921 -6.994 4.887 1.00 95.94 81 ILE A C 1
ATOM 638 O O . ILE A 1 81 ? -11.993 -7.011 4.287 1.00 95.94 81 ILE A O 1
ATOM 642 N N . ALA A 1 82 ? -10.136 -5.920 4.934 1.00 97.19 82 ALA A N 1
ATOM 643 C CA . ALA A 1 82 ? -10.369 -4.701 4.171 1.00 97.19 82 ALA A CA 1
ATOM 644 C C . ALA A 1 82 ? -9.257 -4.550 3.126 1.00 97.19 82 ALA A C 1
ATOM 646 O O . ALA A 1 82 ? -8.103 -4.281 3.464 1.00 97.19 82 ALA A O 1
ATOM 647 N N . ALA A 1 83 ? -9.603 -4.768 1.857 1.00 97.25 83 ALA A N 1
ATOM 648 C CA . ALA A 1 83 ? -8.657 -4.763 0.748 1.00 97.25 83 ALA A CA 1
ATOM 649 C C . ALA A 1 83 ? -8.829 -3.520 -0.137 1.00 97.25 83 ALA A C 1
ATOM 651 O O . ALA A 1 83 ? -9.942 -3.199 -0.552 1.00 97.25 83 ALA A O 1
ATOM 652 N N . PHE A 1 84 ? -7.722 -2.855 -0.463 1.00 97.12 84 PHE A N 1
ATOM 653 C CA . PHE A 1 84 ? -7.706 -1.588 -1.195 1.00 97.12 84 PHE A CA 1
ATOM 654 C C . PHE A 1 84 ? -6.741 -1.624 -2.384 1.00 97.12 84 PHE A C 1
ATOM 656 O O . PHE A 1 84 ? -5.741 -2.345 -2.370 1.00 97.12 84 PHE A O 1
ATOM 663 N N . ASP A 1 85 ? -7.019 -0.811 -3.408 1.00 96.62 85 ASP A N 1
ATOM 664 C CA . ASP A 1 85 ? -5.965 -0.379 -4.336 1.00 96.62 85 ASP A CA 1
ATOM 665 C C . ASP A 1 85 ? -5.027 0.623 -3.653 1.00 96.62 85 ASP A C 1
ATOM 667 O O . ASP A 1 85 ? -5.366 1.188 -2.618 1.00 96.62 85 ASP A O 1
ATOM 671 N N . LEU A 1 86 ? -3.873 0.894 -4.257 1.00 96.19 86 LEU A N 1
ATOM 672 C CA . LEU A 1 86 ? -2.956 1.933 -3.801 1.00 96.19 86 LEU A CA 1
ATOM 673 C C . LEU A 1 86 ? -3.217 3.270 -4.509 1.00 96.19 86 LEU A C 1
ATOM 675 O O . LEU A 1 86 ? -3.678 4.232 -3.887 1.00 96.19 86 LEU A O 1
ATOM 679 N N . ASP A 1 87 ? -2.884 3.321 -5.800 1.00 94.00 87 ASP A N 1
ATOM 680 C CA . ASP A 1 87 ? -2.919 4.534 -6.614 1.00 94.00 87 ASP A CA 1
ATOM 681 C C . ASP A 1 87 ? -4.368 4.934 -6.927 1.00 94.00 87 ASP A C 1
ATOM 683 O O . ASP A 1 87 ? -5.194 4.096 -7.279 1.00 94.00 87 ASP A O 1
ATOM 687 N N . ASP A 1 88 ? -4.677 6.218 -6.749 1.00 92.69 88 ASP A N 1
ATOM 688 C CA . ASP A 1 88 ? -6.009 6.817 -6.911 1.00 92.69 88 ASP A CA 1
ATOM 689 C C . ASP A 1 88 ? -7.116 6.187 -6.039 1.00 92.69 88 ASP A C 1
ATOM 691 O O . ASP A 1 88 ? -8.303 6.353 -6.310 1.00 92.69 88 ASP A O 1
ATOM 695 N N . THR A 1 89 ? -6.736 5.496 -4.959 1.00 95.19 89 THR A N 1
ATOM 696 C CA . THR A 1 89 ? -7.654 4.993 -3.921 1.00 95.19 89 THR A CA 1
ATOM 697 C C . THR A 1 89 ? -7.197 5.418 -2.533 1.00 95.19 89 THR A C 1
ATOM 699 O O . THR A 1 89 ? -7.910 6.144 -1.847 1.00 95.19 89 THR A O 1
ATOM 702 N N . LEU A 1 90 ? -5.993 5.011 -2.119 1.00 97.12 90 LEU A N 1
ATOM 703 C CA . LEU A 1 90 ? -5.423 5.445 -0.841 1.00 97.12 90 LEU A CA 1
ATOM 704 C C . LEU A 1 90 ? -4.603 6.721 -1.013 1.00 97.12 90 LEU A C 1
ATOM 706 O O . LEU A 1 90 ? -4.657 7.629 -0.184 1.00 97.12 90 LEU A O 1
ATOM 710 N N . VAL A 1 91 ? -3.845 6.807 -2.106 1.00 96.50 91 VAL A N 1
ATOM 711 C CA . VAL A 1 91 ? -2.921 7.912 -2.362 1.00 96.50 91 VAL A CA 1
ATOM 712 C C . VAL A 1 91 ? -2.965 8.363 -3.815 1.00 96.50 91 VAL A C 1
ATOM 714 O O . VAL A 1 91 ? -3.247 7.584 -4.718 1.00 96.50 91 VAL A O 1
ATOM 717 N N . ARG A 1 92 ? -2.599 9.623 -4.042 1.00 95.06 92 ARG A N 1
ATOM 718 C CA . ARG A 1 92 ? -2.285 10.184 -5.364 1.00 95.06 92 ARG A CA 1
ATOM 719 C C . ARG A 1 92 ? -0.882 10.783 -5.355 1.00 95.06 92 ARG A C 1
ATOM 721 O O . ARG A 1 92 ? -0.295 10.974 -4.289 1.00 95.06 92 ARG A O 1
ATOM 728 N N . THR A 1 93 ? -0.321 11.078 -6.518 1.00 94.94 93 THR A N 1
ATOM 729 C CA . THR A 1 93 ? 0.965 11.784 -6.621 1.00 94.94 93 THR A CA 1
ATOM 730 C C . THR A 1 93 ? 0.850 13.222 -6.099 1.00 94.94 93 THR A C 1
ATOM 732 O O . THR A 1 93 ? -0.214 13.849 -6.148 1.00 94.94 93 THR A O 1
ATOM 735 N N . LYS A 1 94 ? 1.946 13.754 -5.542 1.00 94.12 94 LYS A N 1
ATOM 736 C CA . LYS A 1 94 ? 2.060 15.198 -5.261 1.00 94.12 94 LYS A CA 1
ATOM 737 C C . LYS A 1 94 ? 2.338 15.947 -6.557 1.00 94.12 94 LYS A C 1
ATOM 739 O O . LYS A 1 94 ? 1.789 17.024 -6.775 1.00 94.12 94 LYS A O 1
ATOM 744 N N . SER A 1 95 ? 3.194 15.368 -7.396 1.00 90.88 95 SER A N 1
ATOM 745 C CA . SER A 1 95 ? 3.493 15.859 -8.733 1.00 90.88 95 SER A CA 1
ATOM 746 C C . SER A 1 95 ? 2.286 15.689 -9.668 1.00 90.88 95 SER A C 1
ATOM 748 O O . SER A 1 95 ? 1.454 14.814 -9.446 1.00 90.88 95 SER A O 1
ATOM 750 N N . PRO A 1 96 ? 2.182 16.468 -10.759 1.00 89.00 96 PRO A N 1
ATOM 751 C CA . PRO A 1 96 ? 1.110 16.303 -11.746 1.00 89.00 96 PRO A CA 1
ATOM 752 C C . PRO A 1 96 ? 1.286 15.048 -12.623 1.00 89.00 96 PRO A C 1
ATOM 754 O O . PRO A 1 96 ? 0.578 14.872 -13.613 1.00 89.00 96 PRO A O 1
ATOM 757 N N . MET A 1 97 ? 2.267 14.189 -12.326 1.00 88.75 97 MET A N 1
ATOM 758 C CA . MET A 1 97 ? 2.504 12.975 -13.095 1.00 88.75 97 MET A CA 1
ATOM 759 C C . MET A 1 97 ? 1.564 11.856 -12.671 1.00 88.75 97 MET A C 1
ATOM 761 O O . MET A 1 97 ? 1.263 11.690 -11.494 1.00 88.75 97 MET A O 1
ATOM 765 N N . LYS A 1 98 ? 1.199 11.018 -13.643 1.00 84.88 98 LYS A N 1
ATOM 766 C CA . LYS A 1 98 ? 0.408 9.803 -13.415 1.00 84.88 98 LYS A CA 1
ATOM 767 C C . LYS A 1 98 ? 1.110 8.780 -12.511 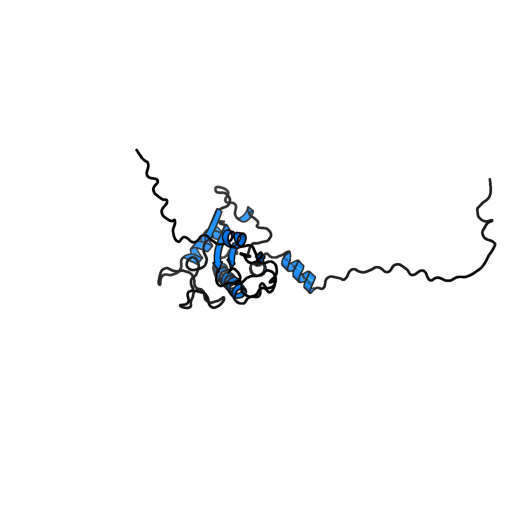1.00 84.88 98 LYS A C 1
ATOM 769 O O . LYS A 1 98 ? 0.448 8.025 -11.816 1.00 84.88 98 LYS A O 1
ATOM 774 N N . PHE A 1 99 ? 2.441 8.728 -12.545 1.00 85.50 99 PHE A N 1
ATOM 775 C CA . PHE A 1 99 ? 3.238 7.789 -11.755 1.00 85.50 99 PHE A CA 1
ATOM 776 C C . PHE A 1 99 ? 4.183 8.548 -10.828 1.00 85.50 99 PHE A C 1
ATOM 778 O O . PHE A 1 99 ? 4.795 9.533 -11.250 1.00 85.50 99 PHE A O 1
ATOM 785 N N . ALA A 1 100 ? 4.332 8.055 -9.597 1.00 89.88 100 ALA A N 1
ATOM 786 C CA . ALA A 1 100 ? 5.206 8.652 -8.595 1.00 89.88 100 ALA A CA 1
ATOM 787 C C . ALA A 1 100 ? 6.673 8.674 -9.057 1.00 89.88 100 ALA A C 1
ATOM 789 O O . ALA A 1 100 ? 7.221 7.669 -9.524 1.00 89.88 100 ALA A O 1
ATOM 790 N N . ARG A 1 101 ? 7.332 9.827 -8.903 1.00 88.38 101 ARG A N 1
ATOM 791 C CA . ARG A 1 101 ? 8.747 10.007 -9.272 1.00 88.38 101 ARG A CA 1
ATOM 792 C C . ARG A 1 101 ? 9.705 9.345 -8.291 1.00 88.38 101 ARG A C 1
ATOM 794 O O . ARG A 1 101 ? 10.752 8.837 -8.708 1.00 88.38 101 ARG A O 1
ATOM 801 N N . ASP A 1 102 ? 9.355 9.351 -7.012 1.00 93.25 102 ASP A N 1
ATOM 802 C CA . ASP A 1 102 ? 10.147 8.833 -5.900 1.00 93.25 102 ASP A CA 1
ATOM 803 C C . ASP A 1 102 ? 9.245 8.377 -4.736 1.00 93.25 102 ASP A C 1
ATOM 805 O O . ASP A 1 102 ? 8.020 8.356 -4.853 1.00 93.25 102 ASP A O 1
ATOM 809 N N . SER A 1 103 ? 9.856 7.967 -3.622 1.00 95.00 103 SER A N 1
ATOM 810 C CA . SER A 1 103 ? 9.155 7.467 -2.434 1.00 95.00 103 SER A CA 1
ATOM 811 C C . SER A 1 103 ? 8.379 8.536 -1.655 1.00 95.00 103 SER A C 1
ATOM 813 O O . SER A 1 103 ? 7.559 8.193 -0.808 1.00 95.00 103 SER A O 1
ATOM 815 N N . ASN A 1 104 ? 8.632 9.821 -1.896 1.00 96.25 104 ASN A N 1
ATOM 816 C CA . ASN A 1 104 ? 7.984 10.947 -1.220 1.00 96.25 104 ASN A CA 1
ATOM 817 C C . ASN A 1 104 ? 6.900 11.609 -2.088 1.00 96.25 104 ASN A C 1
ATOM 819 O O . ASN A 1 104 ? 6.102 12.397 -1.568 1.00 96.25 104 ASN A O 1
ATOM 823 N N . ASP A 1 105 ? 6.855 11.284 -3.385 1.00 95.31 105 ASP A N 1
ATOM 824 C CA . ASP A 1 105 ? 5.864 11.756 -4.358 1.00 95.31 105 ASP A CA 1
ATOM 825 C C . ASP A 1 105 ? 4.497 11.077 -4.178 1.00 95.31 105 ASP A C 1
ATOM 827 O O . ASP A 1 105 ? 3.991 10.346 -5.032 1.00 95.31 105 ASP A O 1
ATOM 831 N N . TRP A 1 106 ? 3.896 11.312 -3.019 1.00 96.88 106 TRP A N 1
ATOM 832 C CA . TRP A 1 106 ? 2.558 10.861 -2.682 1.00 96.88 106 TRP A CA 1
ATOM 833 C C . TRP A 1 106 ? 1.900 11.827 -1.699 1.00 96.88 106 TRP A C 1
ATOM 835 O O . TRP A 1 106 ? 2.572 12.460 -0.884 1.00 96.88 106 TRP A O 1
ATOM 845 N N . LYS A 1 107 ? 0.579 11.928 -1.779 1.00 95.81 107 LYS A N 1
ATOM 846 C CA . LYS A 1 107 ? -0.303 12.552 -0.791 1.00 95.81 107 LYS A CA 1
ATOM 847 C C . LYS A 1 107 ? -1.541 11.681 -0.634 1.00 95.81 107 LYS A C 1
ATOM 849 O O . LYS A 1 107 ? -1.884 10.936 -1.556 1.00 95.81 107 LYS A O 1
ATOM 854 N N . TRP A 1 108 ? -2.206 11.785 0.509 1.00 96.94 108 TRP A N 1
ATOM 855 C CA . TRP A 1 108 ? -3.473 11.100 0.724 1.00 96.94 108 TRP A CA 1
ATOM 856 C C . TRP A 1 108 ? -4.473 11.440 -0.381 1.00 96.94 108 TRP A C 1
ATOM 858 O O . TRP A 1 108 ? -4.532 12.576 -0.868 1.00 96.94 108 TRP A O 1
ATOM 868 N N . TRP A 1 109 ? -5.213 10.428 -0.828 1.00 96.44 109 TRP A N 1
ATOM 869 C CA . TRP A 1 109 ? -6.265 10.633 -1.807 1.00 96.44 109 TRP A CA 1
ATOM 870 C C . TRP A 1 109 ? -7.379 11.466 -1.177 1.00 96.44 109 TRP A C 1
ATOM 872 O O . TRP A 1 109 ? -7.821 11.197 -0.061 1.00 96.44 109 TRP A O 1
ATOM 882 N N . SER A 1 110 ? -7.827 12.492 -1.884 1.00 92.44 110 SER A N 1
ATOM 883 C CA . SER A 1 110 ? -8.954 13.318 -1.475 1.00 92.44 110 SER A CA 1
ATOM 884 C C . SER A 1 110 ? -9.774 13.696 -2.697 1.00 92.44 110 SER A C 1
ATOM 886 O O . SER A 1 110 ? -9.246 13.806 -3.810 1.00 92.44 110 SER A O 1
ATOM 888 N N . GLN A 1 111 ? -11.072 13.898 -2.486 1.00 86.81 111 GLN A N 1
ATOM 889 C CA . GLN A 1 111 ? -11.927 14.502 -3.497 1.00 86.81 111 GLN A CA 1
ATOM 890 C C . GLN A 1 111 ? -11.647 16.007 -3.517 1.00 86.81 111 GLN A C 1
ATOM 892 O O . GLN A 1 111 ? -11.956 16.718 -2.564 1.00 86.81 111 GLN A O 1
ATOM 897 N N . SER A 1 112 ? -11.042 16.480 -4.607 1.00 80.44 112 SER A N 1
ATOM 898 C CA . SER A 1 112 ? -10.745 17.901 -4.830 1.00 80.44 112 SER A CA 1
ATOM 899 C C . SER A 1 112 ? -9.875 18.516 -3.715 1.00 80.44 112 SER A C 1
ATOM 901 O O . SER A 1 112 ? -8.806 17.971 -3.404 1.00 80.44 112 SER A O 1
ATOM 903 N N . ASP A 1 113 ? -10.318 19.646 -3.156 1.00 78.44 113 ASP A N 1
ATOM 904 C CA . ASP A 1 113 ? -9.634 20.432 -2.122 1.00 78.44 113 ASP A CA 1
ATOM 905 C C . ASP A 1 113 ? -10.076 20.063 -0.698 1.00 78.44 113 ASP A C 1
ATOM 907 O O . ASP A 1 113 ? -9.639 20.684 0.267 1.00 78.44 113 ASP A O 1
ATOM 911 N N . ALA A 1 114 ? -10.937 19.051 -0.548 1.00 84.75 114 ALA A N 1
ATOM 912 C CA . ALA A 1 114 ? -11.329 18.568 0.766 1.00 84.75 114 ALA A CA 1
ATOM 913 C C . ALA A 1 114 ? -10.169 17.840 1.459 1.00 84.75 114 ALA A C 1
ATOM 915 O O . ALA A 1 114 ? -9.297 17.239 0.815 1.00 84.75 114 ALA A O 1
ATOM 916 N N . GLU A 1 115 ? -10.203 17.843 2.789 1.00 89.31 115 GLU A N 1
ATOM 917 C CA . GLU A 1 115 ? -9.326 17.006 3.600 1.00 89.31 115 GLU A CA 1
ATOM 918 C C . GLU A 1 115 ? -9.560 15.519 3.292 1.00 89.31 115 GLU A C 1
ATOM 920 O O . GLU A 1 115 ? -10.674 15.072 2.996 1.00 89.31 115 GLU A O 1
ATOM 925 N N . SER A 1 116 ? -8.482 14.735 3.324 1.00 94.31 116 SER A N 1
ATOM 926 C CA . SER A 1 116 ? -8.574 13.301 3.070 1.00 94.31 116 SER A CA 1
ATOM 927 C C . SER A 1 116 ? -9.144 12.569 4.279 1.00 94.31 116 SER A C 1
ATOM 929 O O . SER A 1 116 ? -8.599 12.655 5.373 1.00 94.31 116 SER A O 1
ATOM 931 N N . LYS A 1 117 ? -10.169 11.746 4.047 1.00 95.12 117 LYS A N 1
ATOM 932 C CA . LYS A 1 117 ? -10.709 10.808 5.045 1.00 95.12 117 LYS A CA 1
ATOM 933 C C . LYS A 1 117 ? -10.004 9.448 5.051 1.00 95.12 117 LYS A C 1
ATOM 935 O O . LYS A 1 117 ? -10.411 8.544 5.782 1.00 95.12 117 LYS A O 1
ATOM 940 N N . VAL A 1 118 ? -8.988 9.262 4.204 1.00 96.62 118 VAL A N 1
ATOM 941 C CA . VAL A 1 118 ? -8.290 7.976 4.067 1.00 96.62 118 VAL A CA 1
ATOM 942 C C . VAL A 1 118 ? -7.579 7.580 5.367 1.00 96.62 118 VAL A C 1
ATOM 944 O O . VAL A 1 118 ? -7.831 6.462 5.819 1.00 96.62 118 VAL A O 1
ATOM 947 N N . PRO A 1 119 ? -6.762 8.443 6.009 1.00 95.94 119 PRO A N 1
ATOM 948 C CA . PRO A 1 119 ? -6.060 8.072 7.241 1.00 95.94 119 PRO A CA 1
ATOM 949 C C . PRO A 1 119 ? -7.027 7.690 8.358 1.00 95.94 119 PRO A C 1
ATOM 951 O O . PRO A 1 119 ? -6.917 6.606 8.928 1.00 95.94 119 PRO A O 1
ATOM 954 N N . GLU A 1 120 ? -8.041 8.529 8.588 1.00 95.38 120 GLU A N 1
ATOM 955 C CA . GLU A 1 120 ? -9.096 8.302 9.579 1.00 95.38 120 GLU A CA 1
ATOM 956 C C . GLU A 1 120 ? -9.793 6.950 9.361 1.00 95.38 120 GLU A C 1
ATOM 958 O O . GLU A 1 120 ? -9.943 6.154 10.290 1.00 95.38 120 GLU A O 1
ATOM 963 N N . THR A 1 121 ? -10.171 6.651 8.114 1.00 96.44 121 THR A N 1
ATOM 964 C CA . THR A 1 121 ? -10.847 5.395 7.764 1.00 96.44 121 THR A CA 1
ATOM 965 C C . THR A 1 121 ? -9.951 4.188 8.012 1.00 96.44 121 THR A C 1
ATOM 967 O O . THR A 1 121 ? -10.400 3.200 8.591 1.00 96.44 121 THR A O 1
ATOM 970 N N . LEU A 1 122 ? -8.686 4.257 7.600 1.00 97.06 122 LEU A N 1
ATOM 971 C CA . LEU A 1 122 ? -7.726 3.176 7.798 1.00 97.06 122 LEU A CA 1
ATOM 972 C C . LEU A 1 122 ? -7.473 2.918 9.288 1.00 97.06 122 LEU A C 1
ATOM 974 O O . LEU A 1 122 ? -7.542 1.770 9.726 1.00 97.06 122 LEU A O 1
ATOM 978 N N . ILE A 1 123 ? -7.241 3.972 10.075 1.00 95.38 123 ILE A N 1
ATOM 979 C CA . ILE A 1 123 ? -7.034 3.874 11.527 1.00 95.38 123 ILE A CA 1
ATOM 980 C C . ILE A 1 123 ? -8.263 3.260 12.204 1.00 95.38 123 ILE A C 1
ATOM 982 O O . ILE A 1 123 ? -8.121 2.371 13.045 1.00 95.38 123 ILE A O 1
ATOM 986 N N . ARG A 1 124 ? -9.472 3.680 11.814 1.00 95.69 124 ARG A N 1
ATOM 987 C CA . ARG A 1 124 ? -10.719 3.099 12.323 1.00 95.69 124 ARG A CA 1
ATOM 988 C C . ARG A 1 124 ? -10.822 1.604 12.009 1.00 95.69 124 ARG A C 1
ATOM 990 O O . ARG A 1 124 ? -11.099 0.823 12.913 1.00 95.69 124 ARG A O 1
ATOM 997 N N . LEU A 1 125 ? -10.547 1.189 10.772 1.00 95.75 125 LEU A N 1
ATOM 998 C CA . LEU A 1 125 ? -10.578 -0.227 10.383 1.00 95.75 125 LEU A CA 1
ATOM 999 C C . LEU A 1 125 ? -9.559 -1.071 11.163 1.00 95.75 125 LEU A C 1
ATOM 1001 O O . LEU A 1 125 ? -9.876 -2.192 11.562 1.00 95.75 125 LEU A O 1
ATOM 1005 N N . 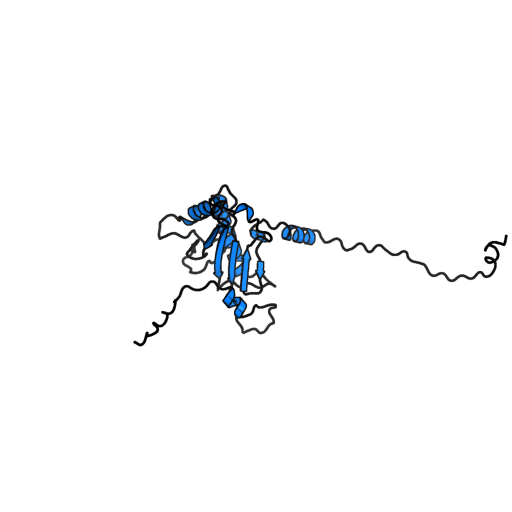ASN A 1 126 ? -8.369 -0.528 11.435 1.00 93.31 126 ASN A N 1
ATOM 1006 C CA . ASN A 1 126 ? -7.362 -1.198 12.262 1.00 93.31 126 ASN A CA 1
ATOM 1007 C C . ASN A 1 126 ? -7.871 -1.417 13.699 1.00 93.31 126 ASN A C 1
ATOM 1009 O O . ASN A 1 126 ? -7.769 -2.523 14.230 1.00 93.31 126 ASN A O 1
ATOM 1013 N N . LYS A 1 127 ? -8.508 -0.400 14.299 1.00 92.69 127 LYS A N 1
ATOM 1014 C CA . LYS A 1 127 ? -9.149 -0.506 15.626 1.00 92.69 127 LYS A CA 1
ATOM 1015 C C . LYS A 1 127 ? -10.280 -1.536 15.642 1.00 92.69 127 LYS A C 1
ATOM 1017 O O . LYS A 1 127 ? -10.414 -2.293 16.598 1.00 92.69 127 LYS A O 1
ATOM 1022 N N . GLU A 1 128 ? -11.047 -1.617 14.557 1.00 92.44 128 GLU A N 1
ATOM 1023 C CA . GLU A 1 128 ? -12.108 -2.612 14.348 1.00 92.44 128 GLU A CA 1
ATOM 1024 C C . GLU A 1 128 ? -11.578 -4.023 14.003 1.00 92.44 128 GLU A C 1
ATOM 1026 O O . GLU A 1 128 ? -12.366 -4.905 13.643 1.00 92.44 128 GLU A O 1
ATOM 1031 N N . LYS A 1 129 ? -10.260 -4.247 14.123 1.00 92.06 129 LYS A N 1
ATOM 1032 C CA . LYS A 1 129 ? -9.570 -5.531 13.922 1.00 92.06 129 LYS A CA 1
ATOM 1033 C C . LYS A 1 129 ? -9.682 -6.095 12.502 1.00 92.06 129 LYS A C 1
ATOM 1035 O O . LYS A 1 129 ? -9.614 -7.304 12.301 1.00 92.06 129 LYS A O 1
ATOM 1040 N N . TYR A 1 130 ? -9.812 -5.230 11.495 1.00 95.50 130 TYR A N 1
ATOM 1041 C CA . TYR A 1 130 ? -9.674 -5.656 10.103 1.00 95.50 130 TYR A CA 1
ATOM 1042 C C . TYR A 1 130 ? -8.211 -5.940 9.761 1.00 95.50 130 TYR A C 1
ATOM 1044 O O . TYR A 1 130 ? -7.320 -5.153 10.077 1.00 95.50 130 TYR A O 1
ATOM 1052 N N . ILE A 1 131 ? -7.974 -7.017 9.014 1.00 95.81 131 ILE A N 1
ATOM 1053 C CA . ILE A 1 131 ? -6.720 -7.197 8.283 1.00 95.81 131 ILE A CA 1
ATOM 1054 C C . ILE A 1 131 ? -6.750 -6.254 7.085 1.00 95.81 131 ILE A C 1
ATOM 1056 O O . ILE A 1 131 ? -7.593 -6.390 6.194 1.00 95.81 131 ILE A O 1
ATOM 1060 N N . ILE A 1 132 ? -5.822 -5.304 7.052 1.00 96.94 132 ILE A N 1
ATOM 1061 C CA . ILE A 1 132 ? -5.735 -4.318 5.976 1.00 96.94 132 ILE A CA 1
ATOM 1062 C C . ILE A 1 132 ? -4.785 -4.842 4.903 1.00 96.94 132 ILE A C 1
ATOM 1064 O O . ILE A 1 132 ? -3.630 -5.181 5.178 1.00 96.94 132 ILE A O 1
ATOM 1068 N N . VAL A 1 133 ? -5.280 -4.912 3.668 1.00 97.88 133 VAL A N 1
ATOM 1069 C CA . VAL A 1 133 ? -4.554 -5.475 2.526 1.00 97.88 133 VAL A CA 1
ATOM 1070 C C . VAL A 1 133 ? -4.509 -4.470 1.383 1.00 97.88 133 VAL A C 1
ATOM 1072 O O . VAL A 1 133 ? -5.516 -3.862 1.032 1.00 97.88 133 VAL A O 1
ATOM 1075 N N . ILE A 1 134 ? -3.343 -4.313 0.766 1.00 98.00 134 ILE A N 1
ATOM 1076 C CA . ILE A 1 134 ? -3.151 -3.501 -0.436 1.00 98.00 134 ILE A CA 1
ATOM 1077 C C . ILE A 1 134 ? -2.849 -4.430 -1.610 1.00 98.00 134 ILE A C 1
ATOM 1079 O O . ILE A 1 134 ? -1.860 -5.162 -1.576 1.00 98.00 134 ILE A O 1
ATOM 1083 N N . PHE A 1 135 ? -3.665 -4.346 -2.661 1.00 97.38 135 PHE A N 1
ATOM 1084 C CA . PHE A 1 135 ? -3.432 -4.989 -3.955 1.00 97.38 135 PHE A CA 1
ATOM 1085 C C . PHE A 1 135 ? -3.205 -3.928 -5.025 1.00 97.38 135 PHE A C 1
ATOM 1087 O O . PHE A 1 135 ? -4.105 -3.136 -5.299 1.00 97.38 135 PHE A O 1
ATOM 1094 N N . THR A 1 136 ? -2.039 -3.924 -5.672 1.00 96.31 136 THR A N 1
ATOM 1095 C CA . THR A 1 136 ? -1.709 -2.877 -6.650 1.00 96.31 136 THR A CA 1
ATOM 1096 C C . THR A 1 136 ? -1.008 -3.396 -7.906 1.00 96.31 136 THR A C 1
ATOM 1098 O O . THR A 1 136 ? -0.055 -4.171 -7.845 1.00 96.31 136 THR A O 1
ATOM 1101 N N . ASN A 1 137 ? -1.459 -2.924 -9.072 1.00 95.00 137 ASN A N 1
ATOM 1102 C CA . ASN A 1 137 ? -0.808 -3.178 -10.357 1.00 95.00 137 ASN A CA 1
ATOM 1103 C C . ASN A 1 137 ? 0.283 -2.127 -10.609 1.00 95.00 137 ASN A C 1
ATOM 1105 O O . ASN A 1 137 ? -0.009 -0.963 -10.866 1.00 95.00 137 ASN A O 1
ATOM 1109 N N . GLN A 1 138 ? 1.550 -2.538 -10.615 1.00 92.69 138 GLN A N 1
ATOM 1110 C CA . GLN A 1 138 ? 2.714 -1.656 -10.727 1.00 92.69 138 GLN A CA 1
ATOM 1111 C C . GLN A 1 138 ? 3.466 -1.895 -12.044 1.00 92.69 138 GLN A C 1
ATOM 1113 O O . GLN A 1 138 ? 4.622 -2.316 -12.082 1.00 92.69 138 GLN A O 1
ATOM 1118 N N . GLY A 1 139 ? 2.806 -1.583 -13.165 1.00 90.00 139 GLY A N 1
ATOM 1119 C CA . GLY A 1 139 ? 3.296 -1.859 -14.527 1.00 90.00 139 GLY A CA 1
ATOM 1120 C C . GLY A 1 139 ? 4.569 -1.113 -14.960 1.00 90.00 139 GLY A C 1
ATOM 1121 O O . GLY A 1 139 ? 5.094 -1.380 -16.041 1.00 90.00 139 GLY A O 1
ATOM 1122 N N . ALA A 1 140 ? 5.084 -0.194 -14.140 1.00 89.06 140 ALA A N 1
ATOM 1123 C CA . ALA A 1 140 ? 6.375 0.470 -14.337 1.00 89.06 140 ALA A CA 1
ATOM 1124 C C . ALA A 1 140 ? 7.489 -0.083 -13.426 1.00 89.06 140 ALA A C 1
ATOM 1126 O O . ALA A 1 140 ? 8.656 0.270 -13.600 1.00 89.06 140 ALA A O 1
ATOM 1127 N N . VAL A 1 141 ? 7.148 -0.943 -12.463 1.00 91.25 141 VAL A N 1
ATOM 1128 C CA . VAL A 1 141 ? 8.089 -1.488 -11.484 1.00 91.25 141 VAL A CA 1
ATOM 1129 C C . VAL A 1 141 ? 8.697 -2.771 -12.011 1.00 91.25 141 VAL A C 1
ATOM 1131 O O . VAL A 1 141 ? 7.982 -3.698 -12.352 1.00 91.25 141 VAL A O 1
ATOM 1134 N N . VAL A 1 142 ? 10.022 -2.846 -12.065 1.00 89.31 142 VAL A N 1
ATOM 1135 C CA . VAL A 1 142 ? 10.735 -4.084 -12.405 1.00 89.31 142 VAL A CA 1
ATOM 1136 C C . VAL A 1 142 ? 11.177 -4.770 -11.119 1.00 89.31 142 VAL A C 1
ATOM 1138 O O . VAL A 1 142 ? 11.856 -4.145 -10.303 1.00 89.31 142 VAL A O 1
ATOM 1141 N N . ALA A 1 143 ? 10.828 -6.042 -10.952 1.00 85.00 143 ALA A N 1
ATOM 1142 C CA . ALA A 1 143 ? 11.299 -6.873 -9.852 1.00 85.00 143 ALA A CA 1
ATOM 1143 C C . ALA A 1 143 ? 11.763 -8.234 -10.376 1.00 85.00 143 ALA A C 1
ATOM 1145 O O . ALA A 1 143 ? 11.139 -8.818 -11.261 1.00 85.00 143 ALA A O 1
ATOM 1146 N N . ASN A 1 144 ? 12.882 -8.706 -9.841 1.00 80.62 144 ASN A N 1
ATOM 1147 C CA . ASN A 1 144 ? 13.471 -10.010 -10.108 1.00 80.62 144 ASN A CA 1
ATOM 1148 C C . ASN A 1 144 ? 14.096 -10.550 -8.813 1.00 80.62 144 ASN A C 1
ATOM 1150 O O . ASN A 1 144 ? 14.539 -9.783 -7.956 1.00 80.62 144 ASN A O 1
ATOM 1154 N N . ASN A 1 145 ? 14.129 -11.875 -8.682 1.00 69.88 145 ASN A N 1
ATOM 1155 C CA . ASN A 1 145 ? 14.691 -12.547 -7.507 1.00 69.88 145 ASN A CA 1
ATOM 1156 C C . ASN A 1 145 ? 16.187 -12.258 -7.316 1.00 69.88 145 ASN A C 1
ATOM 1158 O O . ASN A 1 145 ? 16.647 -12.125 -6.184 1.00 69.88 145 ASN A O 1
ATOM 1162 N N . ASP A 1 146 ? 16.931 -12.133 -8.417 1.00 60.44 146 ASP A N 1
ATOM 1163 C CA . ASP A 1 146 ? 18.388 -11.983 -8.378 1.00 60.44 146 ASP A CA 1
ATOM 1164 C C . ASP A 1 146 ? 18.825 -10.545 -8.029 1.00 60.44 146 ASP A C 1
ATOM 1166 O O . ASP A 1 146 ? 19.913 -10.335 -7.491 1.00 60.44 146 ASP A O 1
ATOM 1170 N N . GLU A 1 147 ? 17.972 -9.540 -8.279 1.00 58.47 147 GLU A N 1
ATOM 1171 C CA . GLU A 1 147 ? 18.269 -8.125 -8.019 1.00 58.47 147 GLU A CA 1
ATOM 1172 C C . GLU A 1 147 ? 17.028 -7.301 -7.603 1.00 58.47 147 GLU A C 1
ATOM 1174 O O . GLU A 1 147 ? 16.624 -6.372 -8.314 1.00 58.47 147 GLU A O 1
ATOM 1179 N N . PRO A 1 148 ? 16.482 -7.481 -6.384 1.00 61.31 148 PRO A N 1
ATOM 1180 C CA . PRO A 1 148 ? 15.469 -6.580 -5.809 1.00 61.31 148 PRO A CA 1
ATOM 1181 C C . PRO A 1 148 ? 16.009 -5.154 -5.519 1.00 61.31 148 PRO A C 1
ATOM 1183 O O . PRO A 1 148 ? 15.613 -4.486 -4.572 1.00 61.31 148 PRO A O 1
ATOM 1186 N N . LYS A 1 149 ? 16.955 -4.657 -6.321 1.00 67.38 149 LYS A N 1
ATOM 1187 C CA . LYS A 1 149 ? 17.642 -3.365 -6.222 1.00 67.38 149 LYS A CA 1
ATOM 1188 C C . LYS A 1 149 ? 17.281 -2.417 -7.362 1.00 67.38 149 LYS A C 1
ATOM 1190 O O . LYS A 1 149 ? 17.883 -1.347 -7.475 1.00 67.38 149 LYS A O 1
ATOM 1195 N N . SER A 1 150 ? 16.328 -2.779 -8.225 1.00 86.44 150 SER A N 1
ATOM 1196 C CA . SER A 1 150 ? 15.881 -1.857 -9.267 1.00 86.44 150 SER A CA 1
ATOM 1197 C C . SER A 1 150 ? 15.404 -0.550 -8.621 1.00 86.44 150 SER A C 1
ATOM 1199 O O . SER A 1 150 ? 14.725 -0.546 -7.590 1.00 86.44 150 SER A O 1
ATOM 1201 N N . LYS A 1 151 ? 15.750 0.590 -9.231 1.00 89.81 151 LYS A N 1
ATOM 1202 C CA . LYS A 1 151 ? 15.345 1.904 -8.705 1.00 89.81 151 LYS A CA 1
ATOM 1203 C C . LYS A 1 151 ? 13.824 2.002 -8.571 1.00 89.81 151 LYS A C 1
ATOM 1205 O O . LYS A 1 151 ? 13.337 2.609 -7.629 1.00 89.81 151 LYS A O 1
ATOM 1210 N N . SER A 1 152 ? 13.076 1.404 -9.499 1.00 91.44 152 SER A N 1
ATOM 1211 C CA . SER A 1 152 ? 11.612 1.388 -9.455 1.00 91.44 152 SER A CA 1
ATOM 1212 C C . SER A 1 152 ? 11.055 0.555 -8.298 1.00 91.44 152 SER A C 1
ATOM 1214 O O . SER A 1 152 ? 10.090 0.977 -7.673 1.00 91.44 152 SER A O 1
ATOM 1216 N N . TYR A 1 153 ? 11.677 -0.586 -7.983 1.00 92.94 153 TYR A N 1
ATOM 1217 C CA . TYR A 1 153 ? 11.289 -1.419 -6.845 1.00 92.94 153 TYR A CA 1
ATOM 1218 C C . TYR A 1 153 ? 11.533 -0.681 -5.527 1.00 92.94 153 TYR A C 1
ATOM 1220 O O . TYR A 1 153 ? 10.617 -0.530 -4.725 1.00 92.94 153 TYR A O 1
ATOM 1228 N N . ALA A 1 154 ? 12.735 -0.122 -5.351 1.00 92.50 154 ALA A N 1
ATOM 1229 C CA . ALA A 1 154 ? 13.083 0.623 -4.143 1.00 92.50 154 ALA A CA 1
ATOM 1230 C C . ALA A 1 154 ? 12.156 1.832 -3.918 1.00 92.50 154 ALA A C 1
ATOM 1232 O O . ALA A 1 154 ? 11.768 2.112 -2.786 1.00 92.50 154 ALA A O 1
ATOM 1233 N N . LYS A 1 155 ? 11.755 2.519 -4.998 1.00 94.38 155 LYS A N 1
ATOM 1234 C CA . LYS A 1 155 ? 10.780 3.618 -4.939 1.00 94.38 155 LYS A CA 1
ATOM 1235 C C . LYS A 1 155 ? 9.403 3.149 -4.476 1.00 94.38 155 LYS A C 1
ATOM 1237 O O . LYS A 1 155 ? 8.820 3.818 -3.630 1.00 94.38 155 LYS A O 1
ATOM 1242 N N . LEU A 1 156 ? 8.900 2.023 -4.991 1.00 95.31 156 LEU A N 1
ATOM 1243 C CA . LEU A 1 156 ? 7.624 1.449 -4.551 1.00 95.31 156 LEU A CA 1
ATOM 1244 C C . LEU A 1 156 ? 7.671 1.086 -3.061 1.00 95.31 156 LEU A C 1
ATOM 1246 O O . LEU A 1 156 ? 6.814 1.538 -2.305 1.00 95.31 156 LEU A O 1
ATOM 1250 N N . CYS A 1 157 ? 8.683 0.322 -2.636 1.00 95.50 157 CYS A N 1
ATOM 1251 C CA . CYS A 1 157 ? 8.840 -0.089 -1.239 1.00 95.50 157 CYS A CA 1
ATOM 1252 C C . CYS A 1 157 ? 8.930 1.122 -0.307 1.00 95.50 157 CYS A C 1
ATOM 1254 O O . CYS A 1 157 ? 8.159 1.220 0.642 1.00 95.50 157 CYS A O 1
ATOM 1256 N N . GLY A 1 158 ? 9.797 2.088 -0.635 1.00 95.88 158 GLY A N 1
ATOM 1257 C CA . GLY A 1 158 ? 9.953 3.313 0.147 1.00 95.88 158 GLY A CA 1
ATOM 1258 C C . GLY A 1 158 ? 8.681 4.161 0.190 1.00 95.88 158 GLY A C 1
ATOM 1259 O O . GLY A 1 158 ? 8.368 4.746 1.221 1.00 95.88 158 GLY A O 1
ATOM 1260 N N . ARG A 1 159 ? 7.909 4.212 -0.904 1.00 96.81 159 ARG A N 1
ATOM 1261 C CA . ARG A 1 159 ? 6.627 4.930 -0.933 1.00 96.81 159 ARG A CA 1
ATOM 1262 C C . ARG A 1 159 ? 5.631 4.319 0.040 1.00 96.81 159 ARG A C 1
ATOM 1264 O O . ARG A 1 159 ? 5.044 5.043 0.834 1.00 96.81 159 ARG A O 1
ATOM 1271 N N . VAL A 1 160 ? 5.464 2.999 0.000 1.00 97.12 160 VAL A N 1
ATOM 1272 C CA . VAL A 1 160 ? 4.567 2.294 0.922 1.00 97.12 160 VAL A CA 1
ATOM 1273 C C . VAL A 1 160 ? 5.060 2.430 2.365 1.00 97.12 160 VAL A C 1
ATOM 1275 O O . VAL A 1 160 ? 4.264 2.737 3.242 1.00 97.12 160 VAL A O 1
ATOM 1278 N N . GLU A 1 161 ? 6.363 2.297 2.615 1.00 96.06 161 GLU A N 1
ATOM 1279 C CA . GLU A 1 161 ? 6.958 2.528 3.941 1.00 96.06 161 GLU A CA 1
ATOM 1280 C C . GLU A 1 161 ? 6.635 3.924 4.488 1.00 96.06 161 GLU A C 1
ATOM 1282 O O . GLU A 1 161 ? 6.215 4.044 5.636 1.00 96.06 161 GLU A O 1
ATOM 1287 N N . ASN A 1 162 ? 6.759 4.967 3.665 1.00 96.94 162 ASN A N 1
ATOM 1288 C CA . ASN A 1 162 ? 6.439 6.339 4.059 1.00 96.94 162 ASN A CA 1
ATOM 1289 C C . ASN A 1 162 ? 4.944 6.543 4.354 1.00 96.94 162 ASN A C 1
ATOM 1291 O O . ASN A 1 162 ? 4.600 7.261 5.290 1.00 96.94 162 ASN A O 1
ATOM 1295 N N . ILE A 1 163 ? 4.058 5.907 3.581 1.00 96.44 163 ILE A N 1
ATOM 1296 C CA . ILE A 1 163 ? 2.605 5.934 3.817 1.00 96.44 163 ILE A CA 1
ATOM 1297 C C . ILE A 1 163 ? 2.281 5.311 5.181 1.00 96.44 163 ILE A C 1
ATOM 1299 O O . ILE A 1 163 ? 1.556 5.900 5.980 1.00 96.44 163 ILE A O 1
ATOM 1303 N N . ILE A 1 164 ? 2.860 4.146 5.480 1.00 95.06 164 ILE A N 1
ATOM 1304 C CA . ILE A 1 164 ? 2.645 3.456 6.759 1.00 95.06 164 ILE A CA 1
ATOM 1305 C C . ILE A 1 164 ? 3.294 4.208 7.925 1.00 95.06 164 ILE A C 1
ATOM 1307 O O . ILE A 1 164 ? 2.734 4.241 9.018 1.00 95.06 164 ILE A O 1
ATOM 1311 N N . ALA A 1 165 ? 4.435 4.867 7.710 1.00 94.44 165 ALA A N 1
ATOM 1312 C CA . ALA A 1 165 ? 5.032 5.752 8.707 1.00 94.44 165 ALA A CA 1
ATOM 1313 C C . ALA A 1 165 ? 4.115 6.940 9.047 1.00 94.44 165 ALA A C 1
ATOM 1315 O O . ALA A 1 165 ? 3.992 7.276 10.221 1.00 94.44 165 ALA A O 1
ATOM 1316 N N . SER A 1 166 ? 3.427 7.522 8.055 1.00 95.06 166 SER A N 1
ATOM 1317 C CA . SER A 1 166 ? 2.429 8.577 8.290 1.00 95.06 166 SER A CA 1
ATOM 1318 C C . SER A 1 166 ? 1.276 8.079 9.163 1.00 95.06 166 SER A C 1
ATOM 1320 O O . SER A 1 166 ? 0.945 8.732 10.142 1.00 95.06 166 SER A O 1
ATOM 1322 N N . LEU A 1 167 ? 0.716 6.896 8.872 1.00 93.94 167 LEU A N 1
ATOM 1323 C CA . LEU A 1 167 ? -0.376 6.319 9.674 1.00 93.94 167 LEU A CA 1
ATOM 1324 C C . LEU A 1 167 ? 0.053 6.006 11.109 1.00 93.94 167 LEU A C 1
ATOM 1326 O O . LEU A 1 167 ? -0.693 6.273 12.044 1.00 93.94 167 LEU A O 1
ATOM 1330 N N . ASN A 1 168 ? 1.262 5.471 11.292 1.00 92.00 168 ASN A N 1
ATOM 1331 C CA . ASN A 1 168 ? 1.814 5.213 12.623 1.00 92.00 168 ASN A CA 1
ATOM 1332 C C . ASN A 1 168 ? 2.097 6.499 13.413 1.00 92.00 168 ASN A C 1
ATOM 1334 O O . ASN A 1 168 ? 2.117 6.453 14.635 1.00 92.00 168 ASN A O 1
ATOM 1338 N N . GLY A 1 169 ? 2.329 7.635 12.747 1.00 91.38 169 GLY A N 1
ATOM 1339 C CA . GLY A 1 169 ? 2.470 8.931 13.417 1.00 91.38 169 GLY A CA 1
ATOM 1340 C C . GLY A 1 169 ? 1.147 9.487 13.954 1.00 91.38 169 GLY A C 1
ATOM 1341 O O . GLY A 1 169 ? 1.159 10.302 14.871 1.00 91.38 169 GLY A O 1
ATOM 1342 N N . GLU A 1 170 ? 0.020 9.040 13.397 1.00 88.06 170 GLU A N 1
ATOM 1343 C CA . GLU A 1 170 ? -1.338 9.480 13.748 1.00 88.06 170 GLU A CA 1
ATOM 1344 C C . GLU A 1 170 ? -2.098 8.450 14.611 1.00 88.06 170 GLU A C 1
ATOM 1346 O O . GLU A 1 170 ? -3.204 8.723 15.077 1.00 88.06 170 GLU A O 1
ATOM 1351 N N . SER A 1 171 ? -1.532 7.256 14.824 1.00 87.62 171 SER A N 1
ATOM 1352 C CA . SER A 1 171 ? -2.171 6.148 15.541 1.00 87.62 171 SER A CA 1
ATOM 1353 C C . SER A 1 171 ? -1.414 5.767 16.810 1.00 87.62 171 SER A C 1
ATOM 1355 O O . SER A 1 171 ? -0.189 5.713 16.825 1.00 87.62 171 SER A O 1
ATOM 1357 N N . GLU A 1 172 ? -2.155 5.443 17.869 1.00 83.44 172 GLU A N 1
ATOM 1358 C CA . GLU A 1 172 ? -1.593 4.884 19.107 1.00 83.44 172 GLU A CA 1
ATOM 1359 C C . GLU A 1 172 ? -1.202 3.407 18.945 1.00 83.44 172 GLU A C 1
ATOM 1361 O O . GLU A 1 172 ? -0.264 2.928 19.583 1.00 83.44 172 GLU A O 1
ATOM 1366 N N . GLU A 1 173 ? -1.913 2.676 18.079 1.00 85.56 173 GLU A N 1
ATOM 1367 C CA . GLU A 1 173 ? -1.629 1.276 17.779 1.00 85.56 173 GLU A CA 1
ATOM 1368 C C . GLU A 1 173 ? -0.747 1.169 16.535 1.00 85.56 173 GLU A C 1
ATOM 1370 O O . GLU A 1 173 ? -0.944 1.869 15.540 1.00 85.56 173 GLU A O 1
ATOM 1375 N N . LYS A 1 174 ? 0.203 0.228 16.559 1.00 85.81 174 LYS A N 1
ATOM 1376 C CA . LYS A 1 174 ? 1.017 -0.080 15.383 1.00 85.81 174 LYS A CA 1
ATOM 1377 C C . LYS A 1 174 ? 0.102 -0.516 14.238 1.00 85.81 174 LYS A C 1
ATOM 1379 O O . LYS A 1 174 ? -0.625 -1.502 14.340 1.00 85.81 174 LYS A O 1
ATOM 1384 N N . PHE A 1 175 ? 0.198 0.198 13.130 1.00 85.00 175 PHE A N 1
ATOM 1385 C CA . PHE A 1 175 ? -0.546 -0.069 11.918 1.00 85.00 175 PHE A CA 1
ATOM 1386 C C . PHE A 1 175 ? 0.152 -1.163 11.102 1.00 85.00 175 PHE A C 1
ATOM 1388 O O . PHE A 1 175 ? 1.253 -0.962 10.575 1.00 85.00 175 PHE A O 1
ATOM 1395 N N . GLU A 1 176 ? -0.474 -2.337 10.999 1.00 86.50 176 GLU A N 1
ATOM 1396 C CA . GLU A 1 176 ? 0.054 -3.471 10.236 1.00 86.50 176 GLU A CA 1
ATOM 1397 C C . GLU A 1 176 ? -0.736 -3.670 8.942 1.00 86.50 176 GLU A C 1
ATOM 1399 O O . GLU A 1 176 ? -1.945 -3.882 8.953 1.00 86.50 176 GLU A O 1
ATOM 1404 N N . VAL A 1 177 ? -0.033 -3.621 7.809 1.00 93.94 177 VAL A N 1
ATOM 1405 C CA . VAL A 1 177 ? -0.617 -3.817 6.478 1.00 93.94 177 VAL A CA 1
ATOM 1406 C C . VAL A 1 177 ? 0.043 -4.996 5.768 1.00 93.94 177 VAL A C 1
ATOM 1408 O O . VAL A 1 177 ? 1.249 -5.238 5.921 1.00 93.94 177 VAL A O 1
ATOM 1411 N N . LEU A 1 178 ? -0.750 -5.712 4.974 1.00 96.75 178 LEU A N 1
ATOM 1412 C CA . LEU A 1 178 ? -0.281 -6.709 4.017 1.00 96.75 178 LEU A CA 1
ATOM 1413 C C . LEU A 1 178 ? -0.258 -6.093 2.622 1.00 96.75 178 LEU A C 1
ATOM 1415 O O . LEU A 1 178 ? -1.214 -5.437 2.216 1.00 96.75 178 LEU A O 1
ATOM 1419 N N . VAL A 1 179 ? 0.819 -6.301 1.871 1.00 97.69 179 VAL A N 1
ATOM 1420 C CA . VAL A 1 179 ? 0.965 -5.701 0.537 1.00 97.69 179 VAL A CA 1
ATOM 1421 C C . VAL A 1 179 ? 1.245 -6.775 -0.491 1.00 97.69 179 VAL A C 1
ATOM 1423 O O . VAL A 1 179 ? 2.148 -7.587 -0.301 1.00 97.69 179 VAL A O 1
ATOM 1426 N N . PHE A 1 180 ? 0.515 -6.710 -1.597 1.00 97.25 180 PHE A N 1
ATOM 1427 C CA . PHE A 1 180 ? 0.688 -7.523 -2.789 1.00 97.25 180 PHE A CA 1
ATOM 1428 C C . PHE A 1 180 ? 0.733 -6.589 -3.999 1.00 97.25 180 PHE A C 1
ATOM 1430 O O . PHE A 1 180 ? -0.205 -5.833 -4.261 1.00 97.25 180 PHE A O 1
ATOM 1437 N N . ALA A 1 181 ? 1.840 -6.614 -4.732 1.00 96.38 181 ALA A N 1
ATOM 1438 C CA . ALA A 1 181 ? 2.028 -5.776 -5.905 1.00 96.38 181 ALA A CA 1
ATOM 1439 C C . ALA A 1 181 ? 2.443 -6.611 -7.114 1.00 96.38 181 ALA A C 1
ATOM 1441 O O . ALA A 1 181 ? 3.399 -7.380 -7.036 1.00 96.38 181 ALA A O 1
ATOM 1442 N N . SER A 1 182 ? 1.756 -6.417 -8.236 1.00 95.19 182 SER A N 1
ATOM 1443 C CA . SER A 1 182 ? 2.041 -7.089 -9.507 1.00 95.19 182 SER A CA 1
ATOM 1444 C C . SER A 1 182 ? 2.950 -6.178 -10.347 1.00 95.19 182 SER A C 1
ATOM 1446 O O . SER A 1 182 ? 2.482 -5.151 -10.854 1.00 95.19 182 SER A O 1
ATOM 1448 N N . PRO A 1 183 ? 4.259 -6.467 -10.461 1.00 92.75 183 PRO A N 1
ATOM 1449 C CA . PRO A 1 183 ? 5.203 -5.637 -11.197 1.00 92.75 183 PRO A CA 1
ATOM 1450 C C . PRO A 1 183 ? 5.030 -5.763 -12.721 1.00 92.75 183 PRO A C 1
ATOM 1452 O O . PRO A 1 183 ? 4.204 -6.503 -13.255 1.00 92.75 183 PRO A O 1
ATOM 1455 N N . LYS A 1 184 ? 5.851 -5.017 -13.453 1.00 90.19 184 LYS A N 1
ATOM 1456 C CA . LYS A 1 184 ? 5.990 -5.096 -14.901 1.00 90.19 184 LYS A CA 1
ATOM 1457 C C . LYS A 1 184 ? 6.546 -6.455 -15.327 1.00 90.19 184 LYS A C 1
ATOM 1459 O O . LYS A 1 184 ? 7.647 -6.832 -14.924 1.00 90.19 184 LYS A O 1
ATOM 1464 N N . ARG A 1 185 ? 5.873 -7.095 -16.286 1.00 86.75 185 ARG A N 1
ATOM 1465 C CA . ARG A 1 185 ? 6.431 -8.226 -17.038 1.00 86.75 185 ARG A CA 1
ATOM 1466 C C . ARG A 1 185 ? 7.715 -7.806 -17.774 1.00 86.75 185 ARG A C 1
ATOM 1468 O O . ARG A 1 185 ? 7.685 -6.833 -18.539 1.00 86.75 185 ARG A O 1
ATOM 1475 N N . PRO A 1 186 ? 8.846 -8.507 -17.584 1.00 81.75 186 PRO A N 1
ATOM 1476 C CA . PRO A 1 186 ? 10.065 -8.227 -18.338 1.00 81.75 186 PRO A CA 1
ATOM 1477 C C . PRO A 1 186 ? 9.839 -8.348 -19.857 1.00 81.75 186 PRO A C 1
ATOM 1479 O O . PRO A 1 186 ? 9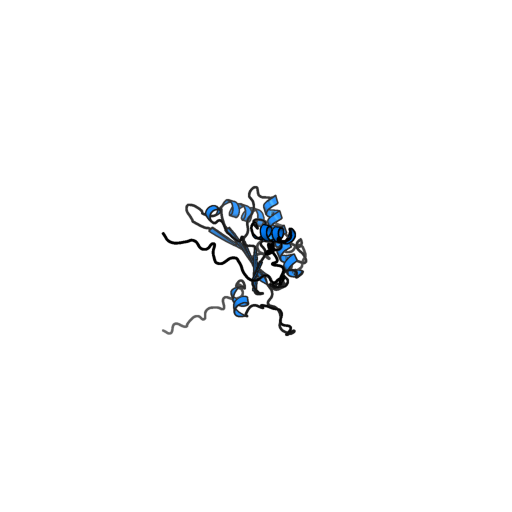.249 -9.315 -20.328 1.00 81.75 186 PRO A O 1
ATOM 1482 N N . GLY A 1 187 ? 10.294 -7.362 -20.638 1.00 73.56 187 GLY A N 1
ATOM 1483 C CA . GLY A 1 187 ? 10.114 -7.342 -22.097 1.00 73.56 187 GLY A CA 1
ATOM 1484 C C . GLY A 1 187 ? 11.183 -8.148 -22.847 1.00 73.56 187 GLY A C 1
ATOM 1485 O O . GLY A 1 187 ? 12.378 -7.996 -22.593 1.00 73.56 187 GLY A O 1
ATOM 1486 N N . GLY A 1 188 ? 10.772 -8.976 -23.811 1.00 63.94 188 GLY A N 1
ATOM 1487 C CA . GLY A 1 188 ? 11.666 -9.840 -24.587 1.00 63.94 188 GLY A CA 1
ATOM 1488 C C . GLY A 1 188 ? 12.263 -9.174 -25.831 1.00 63.94 188 GLY A C 1
ATOM 1489 O O . GLY A 1 188 ? 11.620 -9.148 -26.871 1.00 63.94 188 GLY A O 1
ATOM 1490 N N . LYS A 1 189 ? 13.519 -8.703 -25.750 1.00 46.09 189 LYS A N 1
ATOM 1491 C CA . LYS A 1 189 ? 14.458 -8.595 -26.904 1.00 46.09 189 LYS A CA 1
ATOM 1492 C C . LYS A 1 189 ? 15.936 -8.834 -26.557 1.00 46.09 189 LYS A C 1
ATOM 1494 O O . LYS A 1 189 ? 16.792 -8.772 -27.432 1.00 46.09 189 LYS A O 1
ATOM 1499 N N . ARG A 1 190 ? 16.272 -9.160 -25.307 1.00 45.50 190 ARG A N 1
ATOM 1500 C CA . ARG A 1 190 ? 17.612 -9.637 -24.945 1.00 45.50 190 ARG A CA 1
ATOM 1501 C C . ARG A 1 190 ? 17.470 -11.006 -24.307 1.00 45.50 190 ARG A C 1
ATOM 1503 O O . ARG A 1 190 ? 17.226 -11.106 -23.114 1.00 45.50 190 ARG A O 1
ATOM 1510 N N . LYS A 1 191 ? 17.641 -12.049 -25.127 1.00 44.19 191 LYS A N 1
ATOM 1511 C CA . LYS A 1 191 ? 17.883 -13.437 -24.706 1.00 44.19 191 LYS A CA 1
ATOM 1512 C C . LYS A 1 191 ? 19.246 -13.555 -24.001 1.00 44.19 191 LYS A C 1
ATOM 1514 O O . LYS A 1 191 ? 20.095 -14.337 -24.408 1.00 44.19 191 LYS A O 1
ATOM 1519 N N . LYS A 1 192 ? 19.510 -12.738 -22.981 1.00 45.34 192 LYS A N 1
ATOM 1520 C CA . LYS A 1 192 ? 20.404 -13.184 -21.915 1.00 45.34 192 LYS A CA 1
ATOM 1521 C C . LYS A 1 192 ? 19.502 -13.922 -20.935 1.00 45.34 192 LYS A C 1
ATOM 1523 O O . LYS A 1 192 ? 18.398 -13.427 -20.702 1.00 45.34 192 LYS A O 1
ATOM 1528 N N . PRO A 1 193 ? 19.908 -15.086 -20.416 1.00 44.56 193 PRO A N 1
ATOM 1529 C CA . PRO A 1 193 ? 19.122 -15.794 -19.426 1.00 44.56 193 PRO A CA 1
ATOM 1530 C C . PRO A 1 193 ? 19.164 -14.945 -18.154 1.00 44.56 193 PRO A C 1
ATOM 1532 O O . PRO A 1 193 ? 20.031 -15.109 -17.307 1.00 44.56 193 PRO A O 1
ATOM 1535 N N . MET A 1 194 ? 18.284 -13.949 -18.056 1.00 51.81 194 MET A N 1
ATOM 1536 C CA . MET A 1 194 ? 17.856 -13.481 -16.749 1.00 51.81 194 MET A CA 1
ATOM 1537 C C . MET A 1 194 ? 17.254 -14.717 -16.090 1.00 51.81 194 MET A C 1
ATOM 1539 O O . MET A 1 194 ? 16.365 -15.335 -16.679 1.00 51.81 194 MET A O 1
ATOM 1543 N N . GLY A 1 195 ? 17.811 -15.130 -14.953 1.00 61.19 195 GLY A N 1
ATOM 1544 C CA . GLY A 1 195 ? 17.327 -16.281 -14.199 1.00 61.19 195 GLY A CA 1
ATOM 1545 C C . GLY A 1 195 ? 15.827 -16.194 -13.908 1.00 61.19 195 GLY A C 1
ATOM 1546 O O . GLY A 1 195 ? 15.225 -15.129 -14.038 1.00 61.19 195 GLY A O 1
ATOM 1547 N N . ASN A 1 196 ? 15.237 -17.340 -13.549 1.00 66.56 196 ASN A N 1
ATOM 1548 C CA . ASN A 1 196 ? 13.882 -17.538 -13.007 1.00 66.56 196 ASN A CA 1
ATOM 1549 C C . ASN A 1 196 ? 12.850 -16.438 -13.341 1.00 66.56 196 ASN A C 1
ATOM 1551 O O . ASN A 1 196 ? 12.242 -15.843 -12.448 1.00 66.56 196 ASN A O 1
ATOM 1555 N N . VAL A 1 197 ? 12.644 -16.159 -14.633 1.00 81.69 197 VAL A N 1
ATOM 1556 C CA . VAL A 1 197 ? 11.528 -15.329 -15.100 1.00 81.69 197 VAL A CA 1
ATOM 1557 C C . VAL A 1 197 ? 10.262 -16.171 -15.009 1.00 81.69 197 VAL A C 1
ATOM 1559 O O . VAL A 1 197 ? 10.240 -17.300 -15.489 1.00 81.69 197 VAL A O 1
ATOM 1562 N N . SER A 1 198 ? 9.222 -15.630 -14.384 1.00 86.75 198 SER A N 1
ATOM 1563 C CA . SER A 1 198 ? 7.938 -16.318 -14.240 1.00 86.75 198 SER A CA 1
ATOM 1564 C C . SER A 1 198 ? 7.201 -16.483 -15.565 1.00 86.75 198 SER A C 1
ATOM 1566 O O . SER A 1 198 ? 7.434 -15.716 -16.506 1.00 86.75 198 SER A O 1
ATOM 1568 N N . SER A 1 199 ? 6.325 -17.487 -15.612 1.00 86.06 199 SER A N 1
ATOM 1569 C CA . SER A 1 199 ? 5.522 -17.823 -16.789 1.00 86.06 199 SER A CA 1
ATOM 1570 C C . SER A 1 199 ? 4.497 -16.735 -17.110 1.00 86.06 199 SER A C 1
ATOM 1572 O O . SER A 1 199 ? 4.259 -15.826 -16.317 1.00 86.06 199 SER A O 1
ATOM 1574 N N . GLU A 1 200 ? 3.900 -16.794 -18.295 1.00 84.69 200 GLU A N 1
ATOM 1575 C CA . GLU A 1 200 ? 2.841 -15.855 -18.671 1.00 84.69 200 GLU A CA 1
ATOM 1576 C C . GLU A 1 200 ? 1.613 -16.015 -17.776 1.00 84.69 200 GLU A C 1
ATOM 1578 O O . GLU A 1 200 ? 1.077 -15.031 -17.274 1.00 84.69 200 GLU A O 1
ATOM 1583 N N . GLU A 1 201 ? 1.274 -17.263 -17.485 1.00 85.94 201 GLU A N 1
ATOM 1584 C CA . GLU A 1 201 ? 0.190 -17.664 -16.607 1.00 85.94 201 GLU A CA 1
ATOM 1585 C C . GLU A 1 201 ? 0.382 -17.109 -15.189 1.00 85.94 201 GLU A C 1
ATOM 1587 O O . GLU A 1 201 ? -0.565 -16.583 -14.608 1.00 85.94 201 GLU A O 1
ATOM 1592 N N . ASP A 1 202 ? 1.611 -17.134 -14.652 1.00 88.81 202 ASP A N 1
ATOM 1593 C CA . ASP A 1 202 ? 1.917 -16.550 -13.337 1.00 88.81 202 ASP A CA 1
ATOM 1594 C C . ASP A 1 202 ? 1.682 -15.032 -13.312 1.00 88.81 202 ASP A C 1
ATOM 1596 O O . ASP A 1 202 ? 1.183 -14.487 -12.326 1.00 88.81 202 ASP A O 1
ATOM 1600 N N . HIS A 1 203 ? 2.066 -14.334 -14.389 1.00 87.69 203 HIS A N 1
ATOM 1601 C CA . HIS 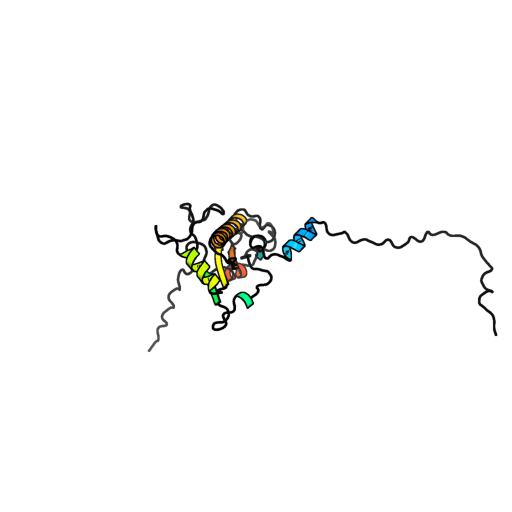A 1 203 ? 1.889 -12.882 -14.522 1.00 87.69 203 HIS A CA 1
ATOM 1602 C C . HIS A 1 203 ? 0.419 -12.495 -14.666 1.00 87.69 203 HIS A C 1
ATOM 1604 O O . HIS A 1 203 ? -0.001 -11.477 -14.113 1.00 87.69 203 HIS A O 1
ATOM 1610 N N . ASP A 1 204 ? -0.357 -13.284 -15.402 1.00 86.69 204 ASP A N 1
ATOM 1611 C CA . ASP A 1 204 ? -1.783 -13.036 -15.590 1.00 86.69 204 ASP A CA 1
ATOM 1612 C C . ASP A 1 204 ? -2.579 -13.362 -14.323 1.00 86.69 204 ASP A C 1
ATOM 1614 O O . ASP A 1 204 ? -3.455 -12.586 -13.939 1.00 86.69 204 ASP A O 1
ATOM 1618 N N . PHE A 1 205 ? -2.228 -14.445 -13.623 1.00 89.06 205 PHE A N 1
ATOM 1619 C CA . PHE A 1 205 ? -2.846 -14.824 -12.352 1.00 89.06 205 PHE A CA 1
ATOM 1620 C C . PHE A 1 205 ? -2.584 -13.802 -11.240 1.00 89.06 205 PHE A C 1
ATOM 1622 O O . PHE A 1 205 ? -3.474 -13.494 -10.448 1.00 89.06 205 PHE A O 1
ATOM 1629 N N . SER A 1 206 ? -1.366 -13.260 -11.161 1.00 87.25 206 SER A N 1
ATOM 1630 C CA . SER A 1 206 ? -0.991 -12.330 -10.092 1.00 87.25 206 SER A CA 1
ATOM 1631 C C . SER A 1 206 ? -1.474 -10.903 -10.322 1.00 87.25 206 SER A C 1
ATOM 1633 O O . SER A 1 206 ? -1.435 -10.084 -9.400 1.00 87.25 206 SER A O 1
ATOM 1635 N N . ARG A 1 207 ? -1.883 -10.560 -11.546 1.00 87.00 207 ARG A N 1
ATOM 1636 C CA . ARG A 1 207 ? -2.341 -9.219 -11.900 1.00 87.00 207 ARG A CA 1
ATOM 1637 C C . ARG A 1 207 ? -3.735 -8.975 -11.326 1.00 87.00 207 ARG A C 1
ATOM 1639 O O . ARG A 1 207 ? -4.666 -9.739 -11.562 1.00 87.00 207 ARG A O 1
ATOM 1646 N N . LYS A 1 208 ? -3.914 -7.848 -10.627 1.00 81.50 208 LYS A N 1
ATOM 1647 C CA . LYS A 1 208 ? -5.246 -7.413 -10.188 1.00 81.50 208 LYS A CA 1
ATOM 1648 C C . LYS A 1 208 ? -6.143 -7.236 -11.426 1.00 81.50 208 LYS A C 1
ATOM 1650 O O . LYS A 1 208 ? -5.716 -6.557 -12.369 1.00 81.50 208 LYS A O 1
ATOM 1655 N N . PRO A 1 209 ? -7.370 -7.785 -11.435 1.00 79.56 209 PRO A N 1
ATOM 1656 C CA . PRO A 1 209 ? -8.276 -7.668 -12.572 1.00 79.56 209 PRO A CA 1
ATOM 1657 C C . PRO A 1 209 ? -8.590 -6.195 -12.867 1.00 79.56 209 PRO A C 1
ATOM 1659 O O . PRO A 1 209 ? -8.972 -5.432 -11.978 1.00 79.56 209 PRO A O 1
ATOM 1662 N N . ASN A 1 210 ? -8.419 -5.780 -14.124 1.00 66.62 210 ASN A N 1
ATOM 1663 C CA . ASN A 1 210 ? -8.813 -4.444 -14.566 1.00 66.62 210 ASN A CA 1
ATOM 1664 C C . ASN A 1 210 ? -10.340 -4.390 -14.698 1.00 66.62 210 ASN A C 1
ATOM 1666 O O . ASN A 1 210 ? -10.930 -5.220 -15.380 1.00 66.62 210 ASN A O 1
ATOM 1670 N N . VAL A 1 211 ? -10.979 -3.367 -14.127 1.00 55.66 211 VAL A N 1
ATOM 1671 C CA . VAL A 1 211 ? -12.444 -3.167 -14.198 1.00 55.66 211 VAL A CA 1
ATOM 1672 C C . VAL A 1 211 ? -12.900 -2.659 -15.585 1.00 55.66 211 VAL A C 1
ATOM 1674 O O . VAL A 1 211 ? -14.052 -2.281 -15.784 1.00 55.66 211 VAL A O 1
ATOM 1677 N N . VAL A 1 212 ? -12.022 -2.642 -16.595 1.00 45.44 212 VAL A N 1
ATOM 1678 C CA . VAL A 1 212 ? -12.382 -2.151 -17.930 1.00 45.44 212 VAL A CA 1
ATOM 1679 C C . VAL A 1 212 ? -13.090 -3.257 -18.712 1.00 45.44 212 VAL A C 1
ATOM 1681 O O . VAL A 1 212 ? -12.459 -4.167 -19.237 1.00 45.44 212 VAL A O 1
ATOM 1684 N N . ALA A 1 213 ? -14.414 -3.098 -18.777 1.00 39.03 213 ALA A N 1
ATOM 1685 C CA . ALA A 1 213 ? -15.409 -3.894 -19.483 1.00 39.03 213 ALA A CA 1
ATOM 1686 C C . ALA A 1 213 ? -15.576 -5.331 -18.965 1.00 39.03 213 ALA A C 1
ATOM 1688 O O . ALA A 1 213 ? -15.039 -6.288 -19.514 1.00 39.03 213 ALA A O 1
ATOM 1689 N N . ALA A 1 214 ? -16.520 -5.499 -18.033 1.00 40.53 214 ALA A N 1
ATOM 1690 C CA . ALA A 1 214 ? -17.515 -6.540 -18.250 1.00 40.53 214 ALA A CA 1
ATOM 1691 C C . ALA A 1 214 ? -18.100 -6.294 -19.652 1.00 40.53 214 ALA A C 1
ATOM 1693 O O . ALA A 1 214 ? -18.995 -5.467 -19.838 1.00 40.53 214 ALA A O 1
ATOM 1694 N N . THR A 1 215 ? -17.512 -6.926 -20.667 1.00 37.97 215 THR A N 1
ATOM 1695 C CA . THR A 1 215 ? -18.136 -7.092 -21.971 1.00 37.97 215 THR A CA 1
ATOM 1696 C C . THR A 1 215 ? -19.541 -7.581 -21.681 1.00 37.97 215 THR A C 1
ATOM 1698 O O . THR A 1 215 ? -19.724 -8.566 -20.963 1.00 37.97 215 THR A O 1
ATOM 1701 N N . LYS A 1 216 ? -20.533 -6.812 -22.145 1.00 41.28 216 LYS A N 1
ATOM 1702 C CA . LYS A 1 216 ? -21.949 -7.168 -22.083 1.00 41.28 216 LYS A CA 1
ATOM 1703 C C . LYS A 1 216 ? -22.047 -8.668 -22.343 1.00 41.28 216 LYS A C 1
ATOM 1705 O O . LYS A 1 216 ? -21.678 -9.106 -23.433 1.00 41.28 216 LYS A O 1
ATOM 1710 N N . ARG A 1 217 ? -22.487 -9.446 -21.345 1.00 39.84 217 ARG A N 1
ATOM 1711 C CA . ARG A 1 217 ? -22.923 -10.823 -21.593 1.00 39.84 217 ARG A CA 1
ATOM 1712 C C . ARG A 1 217 ? -23.848 -10.744 -22.811 1.00 39.84 217 ARG A C 1
ATOM 1714 O O . ARG A 1 217 ? -24.758 -9.907 -22.779 1.00 39.84 217 ARG A O 1
ATOM 1721 N N . PRO A 1 218 ? -23.600 -11.500 -23.892 1.00 40.28 218 PRO A N 1
ATOM 1722 C CA . PRO A 1 218 ? -24.565 -11.584 -24.969 1.00 40.28 218 PRO A CA 1
ATOM 1723 C C . PRO A 1 218 ? -25.894 -11.965 -24.326 1.00 40.28 218 PRO A C 1
ATOM 1725 O O . PRO A 1 218 ? -25.953 -12.928 -23.563 1.00 40.28 218 PRO A O 1
ATOM 1728 N N . LEU A 1 219 ? -26.933 -11.163 -24.555 1.00 46.69 219 LEU A N 1
ATOM 1729 C CA . LEU A 1 219 ? -28.288 -11.594 -24.250 1.00 46.69 219 LEU A CA 1
ATOM 1730 C C . LEU A 1 219 ? -28.510 -12.830 -25.116 1.00 46.69 219 LEU A C 1
ATOM 1732 O O . LEU A 1 219 ? -28.658 -12.706 -26.334 1.00 46.69 219 LEU A O 1
ATOM 1736 N N . GLU A 1 220 ? -28.450 -14.013 -24.508 1.00 47.38 220 GLU A N 1
ATOM 1737 C CA . GLU A 1 220 ? -28.949 -15.221 -25.141 1.00 47.38 220 GLU A CA 1
ATOM 1738 C C . GLU A 1 220 ? -30.387 -14.921 -25.549 1.00 47.38 220 GLU A C 1
ATOM 1740 O O . GLU A 1 220 ? -31.252 -14.628 -24.719 1.00 47.38 220 GLU A O 1
ATOM 1745 N N . LYS A 1 221 ? -30.620 -14.896 -26.862 1.00 42.62 221 LYS A N 1
ATOM 1746 C CA . LYS A 1 221 ? -31.968 -14.865 -27.402 1.00 42.62 221 LYS A CA 1
ATOM 1747 C C . LYS A 1 221 ? -32.622 -16.164 -26.957 1.00 42.62 221 LYS A C 1
ATOM 1749 O O . LYS A 1 221 ? -32.343 -17.223 -27.509 1.00 42.62 221 LYS A O 1
ATOM 1754 N N . ILE A 1 222 ? -33.470 -16.065 -25.943 1.00 44.94 222 ILE A N 1
ATOM 1755 C CA . ILE A 1 222 ? -34.445 -17.095 -25.621 1.00 44.94 222 ILE A CA 1
ATOM 1756 C C . ILE A 1 222 ? -35.385 -17.142 -26.827 1.00 44.94 222 ILE A C 1
ATOM 1758 O O . ILE A 1 222 ? -36.255 -16.282 -26.974 1.00 44.94 222 ILE A O 1
ATOM 1762 N N . ASN A 1 223 ? -35.152 -18.090 -27.734 1.00 47.69 223 ASN A N 1
ATOM 1763 C CA . ASN A 1 223 ? -36.125 -18.422 -28.763 1.00 47.69 223 ASN A CA 1
ATOM 1764 C C . ASN A 1 223 ? -37.360 -18.988 -28.051 1.00 47.69 223 ASN A C 1
ATOM 1766 O O . ASN A 1 223 ? -37.268 -20.004 -27.361 1.00 47.69 223 ASN A O 1
ATOM 1770 N N . LYS A 1 224 ? -38.479 -18.277 -28.186 1.00 43.81 224 LYS A N 1
ATOM 1771 C CA . LYS A 1 224 ? -39.820 -18.844 -28.042 1.00 43.81 224 LYS A CA 1
ATOM 1772 C C . LYS A 1 224 ? -40.213 -19.516 -29.347 1.00 43.81 224 LYS A C 1
ATOM 1774 O O . LYS A 1 224 ? -39.807 -18.979 -30.403 1.00 43.81 224 LYS A O 1
#